Protein AF-A0A0F5RCX0-F1 (afdb_monomer)

Sequence (262 aa):
MDGAGNFIQQAQTPFLDRFLPQGAYTCAAQAETPTISAECWGSVLHGVVPAKHGLTNEIAASEPYPADSPYPSLFRLAREQLPQAKLASFTGWGPINDGIIEADAGVEKLSRPDAELVSELIRYLEANPDVSLLFLQLDEPDGSGHRFGYGPDSPHYLQAISECDRLLGSVVDAIGRLGLLQDSLILLLTDHGGGGADKFSHGSEHEMDKNVFWGCVGPGIAAGRLQGPVSIKDTAAVAAHALGLRLPAGSDARIPDGLFRA

Nearest PDB structures (foldseek):
  7mw8-assembly4_A  TM=7.987E-01  e=8.577E-11  Xanthomonas citri
  5i5h-assembly1_A  TM=6.961E-01  e=1.799E-10  Escherichia coli K-12
  6xlp-assembly1_A  TM=7.182E-01  e=1.661E-09  Escherichia coli
  5egh-assembly1_A  TM=7.697E-01  e=6.072E-09  Mus musculus
  6v8q-assembly1_A  TM=7.216E-01  e=8.268E-09  Salmonella enterica subsp. enterica serovar Typhimurium str. 14028S

Solvent-accessible surface area (backbone atoms only — not comparable to full-atom values): 13160 Å² total; per-residue (Å²): 56,28,38,40,11,37,51,61,81,75,30,64,33,74,39,55,69,66,49,42,71,69,2,28,29,37,60,72,19,32,31,46,73,55,20,38,69,35,22,16,51,41,10,29,40,32,10,30,58,30,90,73,71,66,46,35,62,70,46,18,64,73,39,59,32,65,87,81,45,88,59,54,30,56,58,42,50,42,37,74,77,37,75,82,57,39,36,37,39,38,23,30,52,51,33,52,63,52,11,52,35,45,79,84,36,70,57,52,70,49,64,34,62,49,76,60,36,52,55,51,50,50,54,47,43,74,77,41,80,73,59,70,46,78,47,78,44,33,41,47,17,28,63,36,15,53,72,62,20,34,53,92,88,16,68,64,19,34,49,36,42,26,50,48,28,54,52,52,39,55,48,53,51,47,41,47,75,70,69,43,49,82,82,32,75,48,77,50,51,23,41,12,10,23,26,46,86,38,45,50,41,60,41,43,92,32,64,46,7,29,27,6,26,36,33,36,36,35,74,62,44,33,61,42,74,56,85,59,82,43,47,47,24,21,49,28,34,48,54,28,56,77,69,71,50,82,77,57,93,81,49,68,35,46,70,52,73,72,43,57,58,131

Foldseek 3Di:
DEQCQLVLVLFPQVLCVVFFLQFEKDQQAWFAAQLADQQLLLLLFQQAGCVQQVDDPVQLVPHARDLPRLRAGLLLLCCVVPVPAAAEEQECDCSCVGHSHHPPSNYHYDHDALVVSLVVLLVVCVVCVRHLYYHYYHPPPLVVCLVQFFDNPGPSRSVRSRVVSVSVSSNVVSCVVSVNQALDKDKDKYNFHDCAVHRNGGRDPGSRGTRMIIGIHYPQFDRDYQPDHHYSSLSSVVSCVSSVTDRRPNRPHDPRPRGGDD

Radius of gyration: 16.75 Å; Cα contacts (8 Å, |Δi|>4): 623; chains: 1; bounding box: 44×37×44 Å

Secondary structure (DSSP, 8-state):
-BT-TTGGGTS--HHHHHHGGGSEEEEEEE--SS--HHHHHHHHHHSS-HHHH---HHHHHHSPPPTT-SS--HHHHHHHH-TT-EEEEEESSHHIIIIIS-TTS--EEEE--HHHHHHHHHHHHHH-TTEEEEEEE--TBHHHHHHH-SSTT-HHHHHHHHHHHHHHHHHHHHHHHTT-GGG-PEEEE-S----SSSTT---SSSHHHHEEEEEEESTTBPPEE--S--BTTHHHHHHHHHTTPPPPTT----PPTT-B--

Structure (mmCIF, N/CA/C/O backbone):
data_AF-A0A0F5RCX0-F1
#
_entry.id   AF-A0A0F5RCX0-F1
#
loop_
_atom_site.group_PDB
_atom_site.id
_atom_site.type_symbol
_atom_site.label_atom_id
_atom_site.label_alt_id
_atom_site.label_comp_id
_atom_site.label_asym_id
_atom_site.label_entity_id
_atom_site.label_seq_id
_atom_site.pdbx_PDB_ins_code
_atom_site.Cartn_x
_atom_site.Cartn_y
_atom_site.Cartn_z
_atom_site.occupancy
_atom_site.B_iso_or_equiv
_atom_site.auth_seq_id
_atom_site.auth_comp_id
_atom_site.auth_asym_id
_atom_site.auth_atom_id
_atom_site.pdbx_PDB_model_num
ATOM 1 N N . MET A 1 1 ? 5.468 -0.574 0.233 1.00 97.81 1 MET A N 1
ATOM 2 C CA . MET A 1 1 ? 6.808 -0.377 -0.354 1.00 97.81 1 MET A CA 1
ATOM 3 C C . MET A 1 1 ? 6.613 -0.534 -1.845 1.00 97.81 1 MET A C 1
ATOM 5 O O . MET A 1 1 ? 6.216 -1.623 -2.249 1.00 97.81 1 MET A O 1
ATOM 9 N N . ASP A 1 2 ? 6.734 0.560 -2.587 1.00 98.44 2 ASP A N 1
ATOM 10 C CA . ASP A 1 2 ? 6.322 0.641 -3.993 1.00 98.44 2 ASP A CA 1
ATOM 11 C C . ASP A 1 2 ? 7.241 -0.174 -4.907 1.00 98.44 2 ASP A C 1
ATOM 13 O O . ASP A 1 2 ? 8.460 -0.142 -4.739 1.00 98.44 2 ASP A O 1
ATOM 17 N N . GLY A 1 3 ? 6.686 -0.960 -5.825 1.00 98.44 3 GLY A N 1
ATOM 18 C CA . GLY A 1 3 ? 7.461 -1.661 -6.858 1.00 98.44 3 GLY A CA 1
ATOM 19 C C . GLY A 1 3 ? 8.433 -2.746 -6.376 1.00 98.44 3 GLY A C 1
ATOM 20 O O . GLY A 1 3 ? 9.115 -3.364 -7.192 1.00 98.44 3 GLY A O 1
ATOM 21 N N . ALA A 1 4 ? 8.495 -3.036 -5.071 1.00 98.62 4 ALA A N 1
ATOM 22 C CA . ALA A 1 4 ? 9.403 -4.035 -4.500 1.00 98.62 4 ALA A CA 1
ATOM 23 C C . ALA A 1 4 ? 9.040 -5.490 -4.858 1.00 98.62 4 ALA A C 1
ATOM 25 O O . ALA A 1 4 ? 9.879 -6.390 -4.729 1.00 98.62 4 ALA A O 1
ATOM 26 N N . GLY A 1 5 ? 7.797 -5.758 -5.267 1.00 98.38 5 GLY A N 1
ATOM 27 C CA . GLY A 1 5 ? 7.303 -7.097 -5.583 1.00 98.38 5 GLY A CA 1
ATOM 28 C C . GLY A 1 5 ? 7.558 -8.088 -4.451 1.00 98.38 5 GLY A C 1
ATOM 29 O O . GLY A 1 5 ? 7.487 -7.751 -3.267 1.00 98.38 5 GLY A O 1
ATOM 30 N N . ASN A 1 6 ? 7.900 -9.321 -4.804 1.00 97.69 6 ASN A N 1
ATOM 31 C CA . ASN A 1 6 ? 8.416 -10.306 -3.859 1.00 97.69 6 ASN A CA 1
ATOM 32 C C . ASN A 1 6 ? 9.958 -10.349 -3.809 1.00 97.69 6 ASN A C 1
ATOM 34 O O . ASN A 1 6 ? 10.522 -11.302 -3.252 1.00 97.69 6 ASN A O 1
ATOM 38 N N . PHE A 1 7 ? 10.628 -9.309 -4.334 1.00 98.44 7 PHE A N 1
ATOM 39 C CA . PHE A 1 7 ? 12.090 -9.210 -4.382 1.00 98.44 7 PHE A CA 1
ATOM 40 C C . PHE A 1 7 ? 12.743 -8.978 -3.017 1.00 98.44 7 PHE A C 1
ATOM 42 O O . PHE A 1 7 ? 13.959 -9.106 -2.871 1.00 98.44 7 PHE A O 1
ATOM 49 N N . ILE A 1 8 ? 11.931 -8.743 -1.982 1.00 97.62 8 ILE A N 1
ATOM 50 C CA . ILE A 1 8 ? 12.363 -8.786 -0.581 1.00 97.62 8 ILE A CA 1
ATOM 51 C C . ILE A 1 8 ? 13.086 -10.099 -0.235 1.00 97.62 8 ILE A C 1
ATOM 53 O O . ILE A 1 8 ? 13.952 -10.113 0.624 1.00 97.62 8 ILE A O 1
ATOM 57 N N . GLN A 1 9 ? 12.799 -11.194 -0.953 1.00 97.50 9 GLN A N 1
ATOM 58 C CA . GLN A 1 9 ? 13.457 -12.493 -0.767 1.00 97.50 9 GLN A CA 1
ATOM 59 C C . GLN A 1 9 ? 14.912 -12.521 -1.261 1.00 97.50 9 GLN A C 1
ATOM 61 O O . GLN A 1 9 ? 15.638 -13.469 -0.962 1.00 97.50 9 GLN A O 1
ATOM 66 N N . GLN A 1 10 ? 15.325 -11.534 -2.058 1.00 98.06 10 GLN A N 1
ATOM 67 C CA . GLN A 1 10 ? 16.684 -11.405 -2.591 1.00 98.06 10 GLN A CA 1
ATOM 68 C C . GLN A 1 10 ? 17.433 -10.187 -2.030 1.00 98.06 10 GLN A C 1
ATOM 70 O O . GLN A 1 10 ? 18.630 -10.048 -2.279 1.00 98.06 10 GLN A O 1
ATOM 75 N N . ALA A 1 11 ? 16.760 -9.324 -1.267 1.00 98.12 11 ALA A N 1
ATOM 76 C CA . ALA A 1 11 ? 17.357 -8.181 -0.587 1.00 98.12 11 ALA A CA 1
ATOM 77 C C . ALA A 1 11 ? 17.737 -8.520 0.867 1.00 98.12 11 ALA A C 1
ATOM 79 O O . ALA A 1 11 ? 17.378 -9.570 1.396 1.00 98.12 11 ALA A O 1
ATOM 80 N N . GLN A 1 12 ? 18.479 -7.628 1.528 1.00 98.38 12 GLN A N 1
ATOM 81 C CA . GLN A 1 12 ? 18.746 -7.749 2.961 1.00 98.38 12 GLN A CA 1
ATOM 82 C C . GLN A 1 12 ? 17.630 -7.048 3.735 1.00 98.38 12 GLN A C 1
ATOM 84 O O . GLN A 1 12 ? 17.647 -5.828 3.869 1.00 98.38 12 GLN A O 1
ATOM 89 N N . THR A 1 13 ? 16.679 -7.820 4.262 1.00 98.62 13 THR A N 1
ATOM 90 C CA . THR A 1 13 ? 15.496 -7.288 4.959 1.00 98.62 13 THR A CA 1
ATOM 91 C C . THR A 1 13 ? 15.399 -7.760 6.415 1.00 98.62 13 THR A C 1
ATOM 93 O O . THR A 1 13 ? 14.435 -8.428 6.795 1.00 98.62 13 THR A O 1
ATOM 96 N N . PRO A 1 14 ? 16.393 -7.452 7.274 1.00 98.62 14 PRO A N 1
ATOM 97 C CA . PRO A 1 14 ? 16.437 -7.959 8.645 1.00 98.62 14 PRO A CA 1
ATOM 98 C C . PRO A 1 14 ? 15.254 -7.516 9.517 1.00 98.62 14 PRO A C 1
ATOM 100 O O . PRO A 1 14 ? 15.036 -8.109 10.579 1.00 98.62 14 PRO A O 1
ATOM 103 N N . PHE A 1 15 ? 14.519 -6.455 9.164 1.00 98.75 15 PHE A N 1
ATOM 104 C CA . PHE A 1 15 ? 13.262 -6.117 9.833 1.00 98.75 15 PHE A CA 1
ATOM 105 C C . PHE A 1 15 ? 12.117 -7.031 9.412 1.00 98.75 15 PHE A C 1
ATOM 107 O O . PHE A 1 15 ? 11.502 -7.647 10.287 1.00 98.75 15 PHE A O 1
ATOM 114 N N . LEU A 1 16 ? 11.861 -7.190 8.120 1.00 98.50 16 LEU A N 1
ATOM 115 C CA . LEU A 1 16 ? 10.825 -8.105 7.648 1.00 98.50 16 LEU A CA 1
ATOM 116 C C . LEU A 1 16 ? 11.105 -9.546 8.106 1.00 98.50 16 LEU A C 1
ATOM 118 O O . LEU A 1 16 ? 10.198 -10.201 8.624 1.00 98.50 16 LEU A O 1
ATOM 122 N N . ASP A 1 17 ? 12.362 -9.996 8.040 1.00 97.81 17 ASP A N 1
ATOM 123 C CA . ASP A 1 17 ? 12.784 -11.353 8.418 1.00 97.81 17 ASP A CA 1
ATOM 124 C C . ASP A 1 17 ? 12.501 -11.683 9.889 1.00 97.81 17 ASP A C 1
ATOM 126 O O . ASP A 1 17 ? 12.154 -12.819 10.218 1.00 97.81 17 ASP A O 1
ATOM 130 N N . ARG A 1 18 ? 12.635 -10.700 10.794 1.00 97.25 18 ARG A N 1
ATOM 131 C CA . ARG A 1 18 ? 12.348 -10.884 12.231 1.00 97.25 18 ARG A CA 1
ATOM 132 C C . ARG A 1 18 ? 10.882 -10.646 12.580 1.00 97.25 18 ARG A C 1
ATOM 134 O O . ARG A 1 18 ? 10.384 -11.217 13.552 1.00 97.25 18 ARG A O 1
ATOM 141 N N . PHE A 1 19 ? 10.211 -9.753 11.858 1.00 97.38 19 PHE A N 1
ATOM 142 C CA . PHE A 1 19 ? 8.880 -9.283 12.222 1.00 97.38 19 PHE A CA 1
ATOM 143 C C . PHE A 1 19 ? 7.795 -10.213 11.683 1.00 97.38 19 PHE A C 1
ATOM 145 O O . PHE A 1 19 ? 6.954 -10.680 12.447 1.00 97.38 19 PHE A O 1
ATOM 152 N N . LEU A 1 20 ? 7.856 -10.570 10.398 1.00 96.12 20 LEU A N 1
ATOM 153 C CA . LEU A 1 20 ? 6.814 -11.356 9.733 1.00 96.12 20 LEU A CA 1
ATOM 154 C C . LEU A 1 20 ? 6.549 -12.738 10.342 1.00 96.12 20 LEU A C 1
ATOM 156 O O . LEU A 1 20 ? 5.374 -13.093 10.453 1.00 96.12 20 LEU A O 1
ATOM 160 N N . PRO A 1 21 ? 7.558 -13.514 10.796 1.00 95.50 21 PRO A N 1
ATOM 161 C CA . PRO A 1 21 ? 7.304 -14.820 11.406 1.00 95.50 21 PRO A CA 1
ATOM 162 C C . PRO A 1 21 ? 6.464 -14.777 12.693 1.00 95.50 21 PRO A C 1
ATOM 164 O O . PRO A 1 21 ? 6.007 -15.823 13.151 1.00 95.50 21 PRO A O 1
ATOM 167 N N . GLN A 1 22 ? 6.260 -13.598 13.291 1.00 96.69 22 GLN A N 1
ATOM 168 C CA . GLN A 1 22 ? 5.405 -13.412 14.469 1.00 96.69 22 GLN A CA 1
ATOM 169 C C . GLN A 1 22 ? 3.908 -13.365 14.114 1.00 96.69 22 GLN A C 1
ATOM 171 O O . GLN A 1 22 ? 3.062 -13.491 15.000 1.00 96.69 22 GLN A O 1
ATOM 176 N N . GLY A 1 23 ? 3.576 -13.203 12.831 1.00 97.06 23 GLY A N 1
ATOM 177 C CA . GLY A 1 23 ? 2.215 -13.170 12.306 1.00 97.06 23 GLY A CA 1
ATOM 178 C C . GLY A 1 23 ? 2.071 -14.017 11.043 1.00 97.06 23 GLY A C 1
ATOM 179 O O . GLY A 1 23 ? 2.695 -15.072 10.918 1.00 97.06 23 GLY A O 1
ATOM 180 N N . ALA A 1 24 ? 1.220 -13.575 10.123 1.00 97.88 24 ALA A N 1
ATOM 181 C CA . ALA A 1 24 ? 0.899 -14.292 8.894 1.00 97.88 24 ALA A CA 1
ATOM 182 C C . ALA A 1 24 ? 1.504 -13.585 7.681 1.00 97.88 24 ALA A C 1
ATOM 184 O O . ALA A 1 24 ? 1.419 -12.364 7.585 1.00 97.88 24 ALA A O 1
ATOM 185 N N . TYR A 1 25 ? 2.092 -14.323 6.739 1.00 98.19 25 TYR A N 1
ATOM 186 C CA . TYR A 1 25 ? 2.682 -13.710 5.543 1.00 98.19 25 TYR A CA 1
ATOM 187 C C . TYR A 1 25 ? 2.775 -14.660 4.343 1.00 98.19 25 TYR A C 1
ATOM 189 O O . TYR A 1 25 ? 2.725 -15.885 4.484 1.00 98.19 25 TYR A O 1
ATOM 197 N N . THR A 1 26 ? 2.939 -14.085 3.153 1.00 98.00 26 THR A N 1
ATOM 198 C CA . THR A 1 26 ? 3.239 -14.776 1.895 1.00 98.00 26 THR A CA 1
ATOM 199 C C . THR A 1 26 ? 4.059 -13.878 0.962 1.00 98.00 26 THR A C 1
ATOM 201 O O . THR A 1 26 ? 3.924 -12.657 0.969 1.00 98.00 26 THR A O 1
ATOM 204 N N . CYS A 1 27 ? 4.905 -14.494 0.136 1.00 97.25 27 CYS A N 1
ATOM 205 C CA . CYS A 1 27 ? 5.631 -13.830 -0.958 1.00 97.25 27 CYS A CA 1
ATOM 206 C C . CYS A 1 27 ? 5.059 -14.208 -2.339 1.00 97.25 27 CYS A C 1
ATOM 208 O O . CYS A 1 27 ? 5.726 -14.050 -3.363 1.00 97.25 27 CYS A O 1
ATOM 210 N N . ALA A 1 28 ? 3.859 -14.793 -2.342 1.00 97.19 28 ALA A N 1
ATOM 211 C CA . ALA A 1 28 ? 3.114 -15.220 -3.523 1.00 97.19 28 ALA A CA 1
ATOM 212 C C . ALA A 1 28 ? 1.737 -14.535 -3.603 1.00 97.19 28 ALA A C 1
ATOM 214 O O . ALA A 1 28 ? 0.843 -15.020 -4.299 1.00 97.19 28 ALA A O 1
ATOM 215 N N . ALA A 1 29 ? 1.549 -13.430 -2.871 1.00 98.44 29 ALA A N 1
ATOM 216 C CA . ALA A 1 29 ? 0.365 -12.603 -3.049 1.00 98.44 29 ALA A CA 1
ATOM 217 C C . ALA A 1 29 ? 0.367 -12.002 -4.464 1.00 98.44 29 ALA A C 1
ATOM 219 O O . ALA A 1 29 ? 1.403 -11.945 -5.128 1.00 98.44 29 ALA A O 1
ATOM 220 N N . GLN A 1 30 ? -0.805 -11.587 -4.930 1.00 98.62 30 GLN A N 1
ATOM 221 C CA . GLN A 1 30 ? -0.997 -11.082 -6.284 1.00 98.62 30 GLN A CA 1
ATOM 222 C C . GLN A 1 30 ? -1.328 -9.592 -6.277 1.00 98.62 30 GLN A C 1
ATOM 224 O O . GLN A 1 30 ? -2.261 -9.159 -5.593 1.00 98.62 30 GLN A O 1
ATOM 229 N N . ALA A 1 31 ? -0.586 -8.836 -7.082 1.00 98.75 31 ALA A N 1
ATOM 230 C CA . ALA A 1 31 ? -0.934 -7.480 -7.472 1.00 98.75 31 ALA A CA 1
ATOM 231 C C . ALA A 1 31 ? -2.209 -7.477 -8.325 1.00 98.75 31 ALA A C 1
ATOM 2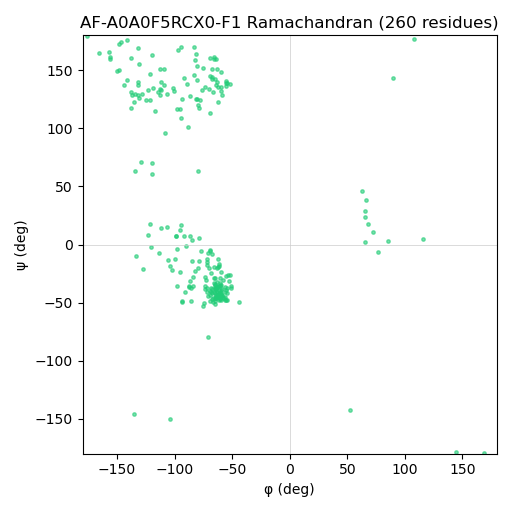33 O O . ALA A 1 31 ? -2.568 -8.485 -8.950 1.00 98.75 31 ALA A O 1
ATOM 234 N N . GLU A 1 32 ? -2.877 -6.333 -8.401 1.00 98.44 32 GLU A N 1
ATOM 235 C CA . GLU A 1 32 ? -3.977 -6.145 -9.345 1.00 98.44 32 GLU A CA 1
ATOM 236 C C . GLU A 1 32 ? -3.459 -5.806 -10.749 1.00 98.44 32 GLU A C 1
ATOM 238 O O . GLU A 1 32 ? -2.276 -5.539 -10.940 1.00 98.44 32 GLU A O 1
ATOM 243 N N . THR A 1 33 ? -4.328 -5.933 -11.753 1.00 96.81 33 THR A N 1
ATOM 244 C CA . THR A 1 33 ? -3.986 -5.676 -13.161 1.00 96.81 33 THR A CA 1
ATOM 245 C C . THR A 1 33 ? -4.725 -4.430 -13.661 1.00 96.81 33 THR A C 1
ATOM 247 O O . THR A 1 33 ? -5.950 -4.374 -13.500 1.00 96.81 33 THR A O 1
ATOM 250 N N . PRO A 1 34 ? -4.039 -3.492 -14.343 1.00 97.94 34 PRO A N 1
ATOM 251 C CA . PRO A 1 34 ? -2.590 -3.469 -14.595 1.00 97.94 34 PRO A CA 1
ATOM 252 C C . PRO A 1 34 ? -1.785 -3.259 -13.304 1.00 97.94 34 PRO A C 1
ATOM 254 O O . PRO A 1 34 ? -2.277 -2.647 -12.360 1.00 97.94 34 PRO A O 1
ATOM 257 N N . THR A 1 35 ? -0.558 -3.787 -13.257 1.00 98.25 35 THR A N 1
ATOM 258 C CA . THR A 1 35 ? 0.324 -3.707 -12.078 1.00 98.25 35 THR A CA 1
ATOM 259 C C . THR A 1 35 ? 1.000 -2.336 -12.003 1.00 98.25 35 THR A C 1
ATOM 261 O O . THR A 1 35 ? 2.210 -2.225 -12.192 1.00 98.25 35 THR A O 1
ATOM 264 N N . ILE A 1 36 ? 0.200 -1.287 -11.842 1.00 98.38 36 ILE A N 1
ATOM 265 C CA . ILE A 1 36 ? 0.606 0.123 -11.825 1.00 98.38 36 ILE A CA 1
ATOM 266 C C . ILE A 1 36 ? 0.185 0.723 -10.478 1.00 98.38 36 ILE A C 1
ATOM 268 O O . ILE A 1 36 ? -0.824 0.307 -9.908 1.00 98.38 36 ILE A O 1
ATOM 272 N N . SER A 1 37 ? 0.959 1.673 -9.952 1.00 98.50 37 SER A N 1
ATOM 273 C CA . SER A 1 37 ? 0.835 2.159 -8.575 1.00 98.50 37 SER A CA 1
ATOM 274 C C . SER A 1 37 ? -0.567 2.681 -8.226 1.00 98.50 37 SER A C 1
ATOM 276 O O . SER A 1 37 ? -1.121 2.267 -7.209 1.00 98.50 37 SER A O 1
ATOM 278 N N . ALA A 1 38 ? -1.209 3.532 -9.039 1.00 98.75 38 ALA A N 1
ATOM 279 C CA . ALA A 1 38 ? -2.576 3.995 -8.740 1.00 98.75 38 ALA A CA 1
ATOM 280 C C . ALA A 1 38 ? -3.602 2.855 -8.731 1.00 98.75 38 ALA A C 1
ATOM 282 O O . ALA A 1 38 ? -4.480 2.811 -7.868 1.00 98.75 38 ALA A O 1
ATOM 283 N N . GLU A 1 39 ? -3.495 1.930 -9.678 1.00 98.81 39 GLU A N 1
ATOM 284 C CA . GLU A 1 39 ? -4.355 0.763 -9.802 1.00 98.81 39 GLU A CA 1
ATOM 285 C C . GLU A 1 39 ? -4.205 -0.170 -8.598 1.00 98.81 39 GLU A C 1
ATOM 287 O O . GLU A 1 39 ? -5.194 -0.597 -7.992 1.00 98.81 39 GLU A O 1
ATOM 292 N N . CYS A 1 40 ? -2.967 -0.446 -8.199 1.00 98.88 40 CYS A N 1
ATOM 293 C CA . CYS A 1 40 ? -2.667 -1.330 -7.086 1.00 98.88 40 CYS A CA 1
ATOM 294 C C . CYS A 1 40 ? -2.957 -0.678 -5.727 1.00 98.88 40 CYS A C 1
ATOM 296 O O . CYS A 1 40 ? -3.687 -1.266 -4.926 1.00 98.88 40 CYS A O 1
ATOM 298 N N . TRP A 1 41 ? -2.471 0.538 -5.452 1.00 98.88 41 TRP A N 1
ATOM 299 C CA . TRP A 1 41 ? -2.769 1.249 -4.199 1.00 98.88 41 TRP A CA 1
ATOM 300 C C . TRP A 1 41 ? -4.253 1.599 -4.069 1.00 98.88 41 TRP A C 1
ATOM 302 O O . TRP A 1 41 ? -4.812 1.494 -2.974 1.00 98.88 41 TRP A O 1
ATOM 312 N N . GLY A 1 42 ? -4.921 1.923 -5.180 1.00 98.81 42 GLY A N 1
ATOM 313 C CA . GLY A 1 42 ? -6.376 2.048 -5.238 1.00 98.81 42 GLY A CA 1
ATOM 314 C C . GLY A 1 42 ? -7.061 0.749 -4.818 1.00 98.81 42 GLY A C 1
ATOM 315 O O . GLY A 1 42 ? -7.932 0.736 -3.951 1.00 98.81 42 GLY A O 1
ATOM 316 N N . SER A 1 43 ? -6.599 -0.388 -5.323 1.0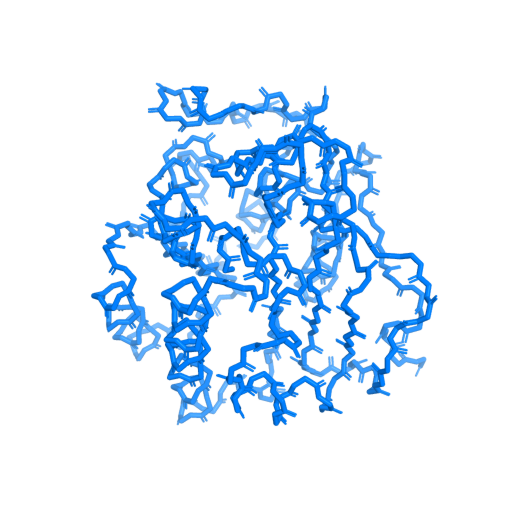0 98.88 43 SER A N 1
ATOM 317 C CA . SER A 1 43 ? -7.153 -1.679 -4.918 1.00 98.88 43 SER A CA 1
ATOM 318 C C . SER A 1 43 ? -6.909 -1.999 -3.437 1.00 98.88 43 SER A C 1
ATOM 320 O O . SER A 1 43 ? -7.816 -2.499 -2.767 1.00 98.88 43 SER A O 1
ATOM 322 N N . VAL A 1 44 ? -5.734 -1.659 -2.891 1.00 98.94 44 VAL A N 1
ATOM 323 C CA . VAL A 1 44 ? -5.415 -1.804 -1.455 1.00 98.94 44 VAL A CA 1
ATOM 324 C C . VAL A 1 44 ? -6.367 -0.982 -0.584 1.00 98.94 44 VAL A C 1
ATOM 326 O O . VAL A 1 44 ? -6.864 -1.490 0.422 1.00 98.94 44 VAL A O 1
ATOM 329 N N . LEU A 1 45 ? -6.621 0.278 -0.950 1.00 98.88 45 LEU A N 1
ATOM 330 C CA . LEU A 1 45 ? -7.393 1.215 -0.127 1.00 98.88 45 LEU A CA 1
ATOM 331 C C . LEU A 1 45 ? -8.908 1.094 -0.313 1.00 98.88 45 LEU A C 1
ATOM 333 O O . LEU A 1 45 ? -9.644 1.394 0.624 1.00 98.88 45 LEU A O 1
ATOM 337 N N . HIS A 1 46 ? -9.382 0.652 -1.478 1.00 98.75 46 HIS A N 1
ATOM 338 C CA . HIS A 1 46 ? -10.814 0.576 -1.802 1.00 98.75 46 HIS A CA 1
ATOM 339 C C . HIS A 1 46 ? -11.362 -0.860 -1.781 1.00 98.75 46 HIS A C 1
ATOM 341 O O . HIS A 1 46 ? -12.577 -1.068 -1.781 1.00 98.75 46 HIS A O 1
ATOM 347 N N . GLY A 1 47 ? -10.491 -1.875 -1.749 1.00 98.69 47 GLY A N 1
ATOM 348 C CA . GLY A 1 47 ? -10.895 -3.279 -1.655 1.00 98.69 47 GLY A CA 1
ATOM 349 C C . GLY A 1 47 ? -11.667 -3.785 -2.872 1.00 98.69 47 GLY A C 1
ATOM 350 O O . GLY A 1 47 ? -12.532 -4.656 -2.747 1.00 98.69 47 GLY A O 1
ATOM 351 N N . VAL A 1 48 ? -11.405 -3.211 -4.043 1.00 98.81 48 VAL A N 1
ATOM 352 C CA . VAL A 1 48 ? -12.011 -3.577 -5.328 1.00 98.81 48 VAL A CA 1
ATOM 353 C C . VAL A 1 48 ? -10.952 -3.587 -6.416 1.00 98.81 48 VAL A C 1
ATOM 355 O O . VAL A 1 48 ? -9.901 -2.985 -6.252 1.00 98.81 48 VAL A O 1
ATOM 358 N N . VAL A 1 49 ? -11.229 -4.273 -7.521 1.00 98.69 49 VAL A N 1
ATOM 359 C CA . VAL A 1 49 ? -10.319 -4.313 -8.678 1.00 98.69 49 VAL A CA 1
ATOM 360 C C . VAL A 1 49 ? -10.240 -2.957 -9.413 1.00 98.69 49 VAL A C 1
ATOM 362 O O . VAL A 1 49 ? -11.203 -2.181 -9.345 1.00 98.69 49 VAL A O 1
ATOM 365 N N . PRO A 1 50 ? -9.188 -2.702 -10.221 1.00 98.69 50 PRO A N 1
ATOM 366 C CA . PRO A 1 50 ? -9.013 -1.441 -10.951 1.00 98.69 50 PRO A CA 1
ATOM 367 C C . PRO A 1 50 ? -10.186 -1.029 -11.833 1.00 98.69 50 PRO A C 1
ATOM 369 O O . PRO A 1 50 ? -10.584 0.133 -11.844 1.00 98.69 50 PRO A O 1
ATOM 372 N N . ALA A 1 51 ? -10.839 -1.992 -12.486 1.00 98.31 51 ALA A N 1
ATOM 373 C CA . ALA A 1 51 ? -12.018 -1.732 -13.313 1.00 98.31 51 ALA A CA 1
ATOM 374 C C . ALA A 1 51 ? -13.218 -1.140 -12.540 1.00 98.31 51 ALA A C 1
ATOM 376 O O . ALA A 1 51 ? -14.135 -0.610 -13.165 1.00 98.31 51 ALA A O 1
ATOM 377 N N . LYS A 1 52 ? -13.249 -1.252 -11.204 1.00 98.44 52 LYS A N 1
ATOM 378 C CA . LYS A 1 52 ? -14.314 -0.697 -10.359 1.00 98.44 52 LYS A CA 1
ATOM 379 C C . LYS A 1 52 ? -13.984 0.694 -9.836 1.00 98.44 52 LYS A C 1
ATOM 381 O O . LYS A 1 52 ? -14.827 1.576 -9.954 1.00 98.44 52 LYS A O 1
ATOM 386 N N . HIS A 1 53 ? -12.798 0.886 -9.259 1.00 98.06 53 HIS A N 1
ATOM 387 C CA . HIS A 1 53 ? -12.417 2.192 -8.712 1.00 98.06 53 HIS A CA 1
ATOM 388 C C . HIS A 1 53 ? -11.946 3.174 -9.802 1.00 98.06 53 HIS A C 1
ATOM 390 O O . HIS A 1 53 ? -11.989 4.378 -9.586 1.00 98.06 53 HIS A O 1
ATOM 396 N N . GLY A 1 54 ? -11.529 2.686 -10.979 1.00 98.25 54 GLY A N 1
ATOM 397 C CA . GLY A 1 54 ? -11.255 3.507 -12.166 1.00 98.25 54 GLY A CA 1
ATOM 398 C C . GLY A 1 54 ? -10.050 4.445 -12.054 1.00 98.25 54 GLY A C 1
ATOM 399 O O . GLY A 1 54 ? -9.957 5.390 -12.828 1.00 98.25 54 GLY A O 1
ATOM 400 N N . LEU A 1 55 ? -9.149 4.205 -11.099 1.00 98.56 55 LEU A N 1
ATOM 401 C CA . LEU A 1 55 ? -7.954 5.027 -10.897 1.00 98.56 55 LEU A CA 1
ATOM 402 C C . LEU A 1 55 ? -6.872 4.616 -11.894 1.00 98.56 55 LEU A C 1
ATOM 404 O O . LEU A 1 55 ? -6.687 3.427 -12.130 1.00 98.56 55 LEU A O 1
ATOM 408 N N . THR A 1 56 ? -6.144 5.604 -12.403 1.00 98.62 56 THR A N 1
ATOM 409 C CA . THR A 1 56 ? -4.846 5.460 -13.079 1.00 98.62 56 THR A CA 1
ATOM 410 C C . THR A 1 56 ? -3.886 6.489 -12.489 1.00 98.62 56 THR A C 1
ATOM 412 O O . THR A 1 56 ? -4.324 7.397 -11.771 1.00 98.62 56 THR A O 1
ATOM 415 N N . ASN A 1 57 ? -2.590 6.392 -12.795 1.00 98.38 57 ASN A N 1
ATOM 416 C CA . ASN A 1 57 ? -1.604 7.373 -12.329 1.00 98.38 57 ASN A CA 1
ATOM 417 C C . ASN A 1 57 ? -1.979 8.807 -12.739 1.00 98.38 57 ASN A C 1
ATOM 419 O O . ASN A 1 57 ? -1.838 9.731 -11.940 1.00 98.38 57 ASN A O 1
ATOM 423 N N . GLU A 1 58 ? -2.501 9.003 -13.953 1.00 98.31 58 GLU A N 1
ATOM 424 C CA . GLU A 1 58 ? -2.935 10.313 -14.444 1.00 98.31 58 GLU A CA 1
ATOM 425 C C . GLU A 1 58 ? -4.122 10.855 -13.647 1.00 98.31 58 GLU A C 1
ATOM 427 O O . GLU A 1 58 ? -4.101 12.019 -13.244 1.00 98.31 58 GLU A O 1
ATOM 432 N N . ILE A 1 59 ? -5.136 10.021 -13.396 1.00 98.31 59 ILE A N 1
ATOM 433 C CA . ILE A 1 59 ? -6.328 10.423 -12.636 1.00 98.31 59 ILE A CA 1
ATOM 434 C C . ILE A 1 59 ? -5.930 10.755 -11.197 1.00 98.31 59 ILE A C 1
ATOM 436 O O . ILE A 1 59 ? -6.207 11.856 -10.732 1.00 98.31 59 ILE A O 1
ATOM 440 N N . ALA A 1 60 ? -5.200 9.863 -10.521 1.00 98.31 60 ALA A N 1
ATOM 441 C CA . ALA A 1 60 ? -4.779 10.065 -9.135 1.00 98.31 60 ALA A CA 1
ATOM 442 C C . ALA A 1 60 ? -3.897 11.316 -8.950 1.00 98.31 60 ALA A C 1
ATOM 444 O O . ALA A 1 60 ? -3.888 11.922 -7.881 1.00 98.31 60 ALA A O 1
ATOM 445 N N . ALA A 1 61 ? -3.141 11.715 -9.977 1.00 97.81 61 ALA A N 1
ATOM 446 C CA . ALA A 1 61 ? -2.285 12.898 -9.927 1.00 97.81 61 ALA A CA 1
ATOM 447 C C . ALA A 1 61 ? -3.009 14.215 -10.253 1.00 97.81 61 ALA A C 1
ATOM 449 O O . ALA A 1 61 ? -2.435 15.285 -10.040 1.00 97.81 61 ALA A O 1
ATOM 450 N N . SER A 1 62 ? -4.222 14.169 -10.812 1.00 97.56 62 SER A N 1
ATOM 451 C CA . SER A 1 62 ? -4.894 15.360 -11.352 1.00 97.56 62 SER A CA 1
ATOM 452 C C . SER A 1 62 ? -6.304 15.601 -10.823 1.00 97.56 62 SER A C 1
ATOM 454 O O . SER A 1 62 ? -6.770 16.742 -10.857 1.00 97.56 62 SER A O 1
ATOM 456 N N . GLU A 1 63 ? -6.967 14.574 -10.297 1.00 97.31 63 GLU A N 1
ATOM 457 C CA . GLU A 1 63 ? -8.357 14.629 -9.859 1.00 97.31 63 GLU A CA 1
ATOM 458 C C . GLU A 1 63 ? -8.511 14.023 -8.455 1.00 97.31 63 GLU A C 1
ATOM 460 O O . GLU A 1 63 ? -7.940 12.969 -8.173 1.00 97.31 63 GLU A O 1
ATOM 465 N N . PRO A 1 64 ? -9.295 14.650 -7.556 1.00 96.69 64 PRO A N 1
ATOM 466 C CA . PRO A 1 64 ? -9.642 14.025 -6.287 1.00 96.69 64 PRO A CA 1
ATOM 467 C C . PRO A 1 64 ? -10.578 12.832 -6.517 1.00 96.69 64 PRO A C 1
ATOM 469 O O . PRO A 1 64 ? -11.477 12.901 -7.359 1.00 96.69 64 PRO A O 1
ATOM 472 N N . TYR A 1 65 ? -10.439 11.774 -5.711 1.00 98.12 65 TYR A N 1
ATOM 473 C CA . TYR A 1 65 ? -11.361 10.640 -5.782 1.00 98.12 65 TYR A CA 1
ATOM 474 C C . TYR A 1 65 ? -12.814 11.085 -5.509 1.00 98.12 65 TYR A C 1
ATOM 476 O O . TYR A 1 65 ? -13.042 11.842 -4.553 1.00 98.12 65 TYR A O 1
ATOM 484 N N . PRO A 1 66 ? -13.813 10.635 -6.297 1.00 96.88 66 PRO A N 1
ATOM 485 C CA . PRO A 1 66 ? -15.199 11.066 -6.130 1.00 96.88 66 PRO A CA 1
ATOM 486 C C . PRO A 1 66 ? -15.777 10.663 -4.768 1.00 96.88 66 PRO A C 1
ATOM 488 O O . PRO A 1 66 ? -15.850 9.480 -4.436 1.00 96.88 66 PRO A O 1
ATOM 491 N N . ALA A 1 67 ? -16.252 11.645 -3.997 1.00 94.62 67 ALA A N 1
ATOM 492 C CA . ALA A 1 67 ? -16.809 11.417 -2.660 1.00 94.62 67 ALA A CA 1
ATOM 493 C C . ALA A 1 67 ? -18.112 10.589 -2.659 1.00 94.62 67 ALA A C 1
ATOM 495 O O . ALA A 1 67 ? -18.494 10.042 -1.626 1.00 94.62 67 ALA A O 1
ATOM 496 N N . ASP A 1 68 ? -18.805 10.508 -3.797 1.00 94.12 68 ASP A N 1
ATOM 497 C CA . ASP A 1 68 ? -20.015 9.709 -4.015 1.00 94.12 68 ASP A CA 1
ATOM 498 C C . ASP A 1 68 ? -19.740 8.367 -4.716 1.00 94.12 68 ASP A C 1
ATOM 500 O O . ASP A 1 68 ? -20.681 7.647 -5.065 1.00 94.12 68 ASP A O 1
ATOM 504 N N . SER A 1 69 ? -18.465 8.004 -4.902 1.00 96.12 69 SER A N 1
ATOM 505 C CA . SER A 1 69 ? -18.089 6.701 -5.445 1.00 96.12 69 SER A CA 1
ATOM 506 C C . SER A 1 69 ? -18.701 5.567 -4.608 1.00 96.12 69 SER A C 1
ATOM 508 O O . SER A 1 69 ? -18.618 5.585 -3.377 1.00 96.12 69 SER A O 1
ATOM 510 N N . PRO A 1 70 ? -19.266 4.517 -5.237 1.00 96.94 70 PRO A N 1
ATOM 511 C CA . PRO A 1 70 ? -19.763 3.344 -4.516 1.00 96.94 70 PRO A CA 1
ATOM 512 C C . PRO A 1 70 ? -18.636 2.495 -3.902 1.00 96.94 70 PRO A C 1
ATOM 514 O O . PRO A 1 70 ? -18.916 1.518 -3.201 1.00 96.94 70 PRO A O 1
ATOM 517 N N . TYR A 1 71 ? -17.377 2.851 -4.168 1.00 97.94 71 TYR A N 1
ATOM 518 C CA . TYR A 1 71 ? -16.181 2.189 -3.662 1.00 97.94 71 TYR A CA 1
ATOM 519 C C . TYR A 1 71 ? -15.352 3.188 -2.843 1.00 97.94 71 TYR A C 1
ATOM 521 O O . TYR A 1 71 ? -14.310 3.634 -3.324 1.00 97.94 71 TYR A O 1
ATOM 529 N N . PRO A 1 72 ? -15.815 3.599 -1.649 1.00 98.12 72 PRO A N 1
ATOM 530 C CA . PRO A 1 72 ? -15.072 4.502 -0.774 1.00 98.12 72 PRO A CA 1
ATOM 531 C C . PRO A 1 72 ? -13.757 3.875 -0.304 1.00 98.12 72 PRO A C 1
ATOM 533 O O . PRO A 1 72 ? -13.665 2.653 -0.150 1.00 98.12 72 PRO A O 1
ATOM 536 N N . SER A 1 73 ? -12.756 4.708 -0.025 1.00 98.62 73 SER A N 1
ATOM 537 C CA . SER A 1 73 ? -11.526 4.239 0.616 1.00 98.62 73 SER A CA 1
ATOM 538 C C . SER A 1 73 ? -11.794 3.754 2.049 1.00 98.62 73 SER A C 1
ATOM 540 O O . SER A 1 73 ? -12.774 4.140 2.698 1.00 98.62 73 SER A O 1
ATOM 542 N N . LEU A 1 74 ? -10.874 2.963 2.607 1.00 98.50 74 LEU A N 1
ATOM 543 C CA . LEU A 1 74 ? -10.862 2.612 4.032 1.00 98.50 74 LEU A CA 1
ATOM 544 C C . LEU A 1 74 ? -10.950 3.842 4.941 1.00 98.50 74 LEU A C 1
ATOM 546 O O . LEU A 1 74 ? -11.590 3.785 5.990 1.00 98.50 74 LEU A O 1
ATOM 550 N N . PHE A 1 75 ? -10.335 4.956 4.545 1.00 98.75 75 PHE A N 1
ATOM 551 C CA . PHE A 1 75 ? -10.375 6.195 5.311 1.00 98.75 75 PHE A CA 1
ATOM 552 C C . PHE A 1 75 ? -11.761 6.822 5.311 1.00 98.75 75 PHE A C 1
ATOM 554 O O . PHE A 1 75 ? -12.245 7.231 6.368 1.00 98.75 75 PHE A O 1
ATOM 561 N N . ARG A 1 76 ? -12.428 6.853 4.155 1.00 98.25 76 ARG A N 1
ATOM 562 C CA . ARG A 1 76 ? -13.809 7.325 4.064 1.00 98.25 76 ARG A CA 1
ATOM 563 C C . ARG A 1 76 ? -14.745 6.446 4.890 1.00 98.25 76 ARG A C 1
ATOM 565 O O . ARG A 1 76 ? -15.517 6.970 5.693 1.00 98.25 76 ARG A O 1
ATOM 572 N N . LEU A 1 77 ? -14.607 5.123 4.790 1.00 98.12 77 LEU A N 1
ATOM 573 C CA . LEU A 1 77 ? -15.368 4.171 5.607 1.00 98.12 77 LEU A CA 1
ATOM 574 C C . LEU A 1 77 ? -15.133 4.370 7.109 1.00 98.12 77 LEU A C 1
ATOM 576 O O . LEU A 1 77 ? -16.089 4.353 7.889 1.00 98.12 77 LEU A O 1
ATOM 580 N N . ALA A 1 78 ? -13.878 4.573 7.518 1.00 98.44 78 ALA A N 1
ATOM 581 C CA . ALA A 1 78 ? -13.520 4.843 8.904 1.00 98.44 78 ALA A CA 1
ATOM 582 C C . ALA A 1 78 ? -14.114 6.170 9.385 1.00 98.44 78 ALA A C 1
ATOM 584 O O . ALA A 1 78 ? -14.694 6.215 10.465 1.00 98.44 78 ALA A O 1
ATOM 585 N N . ARG A 1 79 ? -14.051 7.237 8.581 1.00 98.00 79 ARG A N 1
ATOM 586 C CA . ARG A 1 79 ? -14.640 8.537 8.930 1.00 98.00 79 ARG A CA 1
ATOM 587 C C . ARG A 1 79 ? -16.153 8.449 9.137 1.00 98.00 79 ARG A C 1
ATOM 589 O O . ARG A 1 79 ? -16.669 9.062 10.068 1.00 98.00 79 ARG A O 1
ATOM 596 N N . GLU A 1 80 ? -16.858 7.691 8.303 1.00 97.50 80 GLU A N 1
ATOM 597 C CA . GLU A 1 80 ? -18.317 7.546 8.389 1.00 97.50 80 GLU A CA 1
ATOM 598 C C . GLU A 1 80 ? -18.768 6.676 9.570 1.00 97.50 80 GLU A C 1
ATOM 600 O O . GLU A 1 80 ? -19.776 6.978 10.211 1.00 97.50 80 GLU A O 1
ATOM 605 N N . GLN A 1 81 ? -18.036 5.601 9.877 1.00 98.38 81 GLN A N 1
ATOM 606 C CA . GLN A 1 81 ? -18.430 4.629 10.909 1.00 98.38 81 GLN A CA 1
ATOM 607 C C . GLN A 1 81 ? -17.791 4.904 12.277 1.00 98.38 81 GLN A C 1
ATOM 609 O O . GLN A 1 81 ? -18.360 4.529 13.301 1.00 98.38 81 GLN A O 1
ATOM 614 N N . LEU A 1 82 ? -16.656 5.605 12.306 1.00 98.00 82 LEU A N 1
ATOM 615 C CA . LEU A 1 82 ? -15.917 6.013 13.501 1.00 98.00 82 LEU A CA 1
ATOM 616 C C . LEU A 1 82 ? -15.612 7.527 13.440 1.00 98.00 82 LEU A C 1
ATOM 618 O O . LEU A 1 82 ? -14.456 7.923 13.292 1.00 98.00 82 LEU A O 1
ATOM 622 N N . PRO A 1 83 ? -16.611 8.420 13.597 1.00 97.00 83 PRO A N 1
ATOM 623 C CA . PRO A 1 83 ? -16.436 9.855 13.338 1.00 97.00 83 PRO A CA 1
ATOM 624 C C . PRO A 1 83 ? -15.393 10.567 14.205 1.00 97.00 83 PRO A C 1
ATOM 626 O O . PRO A 1 83 ? -14.982 11.671 13.863 1.00 97.00 83 PRO A O 1
ATOM 629 N N . GLN A 1 84 ? -14.981 9.962 15.322 1.00 96.69 84 GLN A N 1
ATOM 630 C CA . GLN A 1 84 ? -13.960 10.495 16.232 1.00 96.69 84 GLN A CA 1
ATOM 631 C C . GLN A 1 84 ? -12.568 9.888 16.003 1.00 96.69 84 GLN A C 1
ATOM 633 O O . GLN A 1 84 ? -11.616 10.309 16.653 1.00 96.69 84 GLN A O 1
ATOM 638 N N . ALA A 1 85 ? -12.432 8.913 15.098 1.00 97.75 85 ALA A N 1
ATOM 639 C CA . ALA A 1 85 ? -11.148 8.299 14.799 1.00 97.75 85 ALA A CA 1
ATOM 640 C C . ALA A 1 85 ? -10.174 9.335 14.223 1.00 97.75 85 ALA A C 1
ATOM 642 O O . ALA A 1 85 ? -10.520 10.137 13.339 1.00 97.75 85 ALA A O 1
ATOM 643 N N . LYS A 1 86 ? -8.937 9.289 14.717 1.00 98.50 86 LYS A N 1
ATOM 644 C CA . LYS A 1 86 ? -7.806 9.975 14.099 1.00 98.50 86 LYS A CA 1
ATOM 645 C C . LYS A 1 86 ? -7.293 9.115 12.953 1.00 98.50 86 LYS A C 1
ATOM 647 O O . LYS A 1 86 ? -7.006 7.931 13.134 1.00 98.50 86 LYS A O 1
ATOM 652 N N . LEU A 1 87 ? -7.222 9.724 11.778 1.00 98.81 87 LEU A N 1
ATOM 653 C CA . LEU A 1 87 ? -6.892 9.078 10.516 1.00 98.81 87 LEU A CA 1
ATOM 654 C C . LEU A 1 87 ? -5.678 9.781 9.922 1.00 98.81 87 LEU A C 1
ATOM 656 O O . LEU A 1 87 ? -5.672 11.012 9.868 1.00 98.81 87 LEU A O 1
ATOM 660 N N . ALA A 1 88 ? -4.688 9.022 9.466 1.00 98.88 88 ALA A N 1
ATOM 661 C CA . ALA A 1 88 ? -3.455 9.586 8.934 1.00 98.88 88 ALA A CA 1
ATOM 662 C C . ALA A 1 88 ? -2.933 8.822 7.712 1.00 98.88 88 ALA A C 1
ATOM 664 O O . ALA A 1 88 ? -2.979 7.593 7.677 1.00 98.88 88 ALA A O 1
ATOM 665 N N . SER A 1 89 ? -2.396 9.550 6.735 1.00 98.88 89 SER A N 1
ATOM 666 C CA . SER A 1 89 ? -1.785 8.996 5.527 1.00 98.88 89 SER A CA 1
ATOM 667 C C . SER A 1 89 ? -0.494 9.739 5.181 1.00 98.88 89 SER A C 1
ATOM 669 O O . SER A 1 89 ? -0.490 10.940 4.907 1.00 98.88 89 SER A O 1
ATOM 671 N N . PHE A 1 90 ? 0.615 9.008 5.210 1.00 98.88 90 PHE A N 1
ATOM 672 C CA . PHE A 1 90 ? 1.966 9.498 4.962 1.00 98.88 90 PHE A CA 1
ATOM 673 C C . PHE A 1 90 ? 2.514 8.788 3.725 1.00 98.88 90 PHE A C 1
ATOM 675 O O . PHE A 1 90 ? 2.677 7.570 3.751 1.00 98.88 90 PHE A O 1
ATOM 682 N N . THR A 1 91 ? 2.781 9.505 2.634 1.00 98.88 91 THR A N 1
ATOM 683 C CA . THR A 1 91 ? 3.150 8.862 1.359 1.00 98.88 91 THR A CA 1
ATOM 684 C C . THR A 1 91 ? 4.384 9.487 0.715 1.00 98.88 91 THR A C 1
ATOM 686 O O . THR A 1 91 ? 4.572 10.704 0.734 1.00 98.88 91 THR A O 1
ATOM 689 N N . GLY A 1 92 ? 5.253 8.653 0.150 1.00 98.62 92 GLY A N 1
ATOM 690 C CA . GLY A 1 92 ? 6.338 9.102 -0.719 1.00 98.62 92 GLY A CA 1
ATOM 691 C C . GLY A 1 92 ? 5.781 9.621 -2.042 1.00 98.62 92 GLY A C 1
ATOM 692 O O . GLY A 1 92 ? 6.162 10.690 -2.525 1.00 98.62 92 GLY A O 1
ATOM 693 N N . TRP A 1 93 ? 4.767 8.918 -2.548 1.00 98.50 93 TRP A N 1
ATOM 694 C CA . TRP A 1 93 ? 4.041 9.262 -3.757 1.00 98.50 93 TRP A CA 1
ATOM 695 C C . TRP A 1 93 ? 2.782 10.083 -3.438 1.00 98.50 93 TRP A C 1
ATOM 697 O O . TRP A 1 93 ? 1.804 9.592 -2.864 1.00 98.50 93 TRP A O 1
ATOM 707 N N . GLY A 1 94 ? 2.809 11.372 -3.789 1.00 98.44 94 GLY A N 1
ATOM 708 C CA . GLY A 1 94 ? 1.725 12.333 -3.529 1.00 98.44 94 GLY A CA 1
ATOM 709 C C . GLY A 1 94 ? 0.325 11.942 -4.038 1.00 98.44 94 GLY A C 1
ATOM 710 O O . GLY A 1 94 ? -0.626 12.097 -3.269 1.00 98.44 94 GLY A O 1
ATOM 711 N N . PRO A 1 95 ? 0.174 11.371 -5.251 1.00 98.69 95 PRO A N 1
ATOM 712 C CA . PRO A 1 95 ? -1.127 11.004 -5.825 1.00 98.69 95 PRO A CA 1
ATOM 713 C C . PRO A 1 95 ? -2.016 10.110 -4.950 1.00 98.69 95 PRO A C 1
ATOM 715 O O . PRO A 1 95 ? -3.238 10.199 -5.033 1.00 98.69 95 PRO A O 1
ATOM 718 N N . ILE A 1 96 ? -1.446 9.303 -4.048 1.00 98.81 96 ILE A N 1
ATOM 719 C CA . ILE A 1 96 ? -2.244 8.542 -3.073 1.00 98.81 96 ILE A CA 1
ATOM 720 C C . ILE A 1 96 ? -3.057 9.489 -2.179 1.00 98.81 96 ILE A C 1
ATOM 722 O O . ILE A 1 96 ? -4.257 9.300 -1.971 1.00 98.81 96 ILE A O 1
ATOM 726 N N . ASN A 1 97 ? -2.406 10.527 -1.658 1.00 98.69 97 ASN A N 1
ATOM 727 C CA . ASN A 1 97 ? -3.037 11.513 -0.791 1.00 98.69 97 ASN A CA 1
ATOM 728 C C . ASN A 1 97 ? -3.961 12.454 -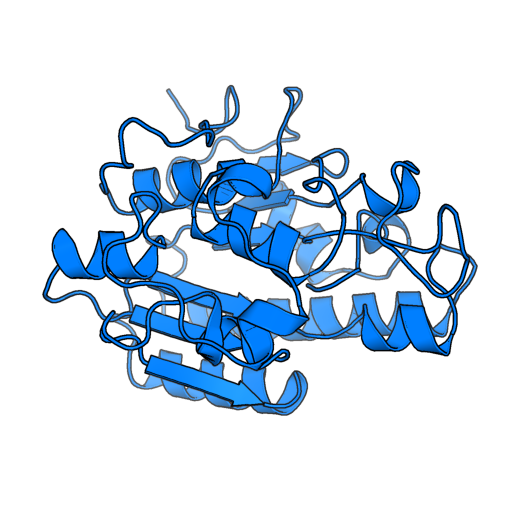1.570 1.00 98.69 97 ASN A C 1
ATOM 730 O O . ASN A 1 97 ? -5.000 12.843 -1.033 1.00 98.69 97 ASN A O 1
ATOM 734 N N . ASP A 1 98 ? -3.607 12.802 -2.804 1.00 97.75 98 ASP A N 1
ATOM 735 C CA . ASP A 1 98 ? -4.311 13.836 -3.567 1.00 97.75 98 ASP A CA 1
ATOM 736 C C . ASP A 1 98 ? -5.515 13.292 -4.352 1.00 97.75 98 ASP A C 1
ATOM 738 O O . ASP A 1 98 ? -6.545 13.968 -4.416 1.00 97.75 98 ASP A O 1
ATOM 742 N N . GLY A 1 99 ? -5.418 12.072 -4.894 1.00 98.25 99 GLY A N 1
ATOM 743 C CA . GLY A 1 99 ? -6.418 11.528 -5.819 1.00 98.25 99 GLY A CA 1
ATOM 744 C C . GLY A 1 99 ? -6.894 10.100 -5.569 1.00 98.25 99 GLY A C 1
ATOM 745 O O . GLY A 1 99 ? -7.884 9.708 -6.177 1.00 98.25 99 GLY A O 1
ATOM 746 N N . ILE A 1 100 ? -6.274 9.330 -4.666 1.00 98.75 100 ILE A N 1
ATOM 747 C CA . ILE A 1 100 ? -6.802 8.010 -4.254 1.00 98.75 100 ILE A CA 1
ATOM 748 C C . ILE A 1 100 ? -7.669 8.144 -2.998 1.00 98.75 100 ILE A C 1
ATOM 750 O O . ILE A 1 100 ? -8.794 7.659 -2.953 1.00 98.75 100 ILE A O 1
ATOM 754 N N . ILE A 1 101 ? -7.176 8.843 -1.975 1.00 98.69 101 ILE A N 1
ATOM 755 C CA . ILE A 1 101 ? -7.937 9.098 -0.748 1.00 98.69 101 ILE A CA 1
ATOM 756 C C . ILE A 1 101 ? -8.786 10.354 -0.933 1.00 98.69 101 ILE A C 1
ATOM 758 O O . ILE A 1 101 ? -8.255 11.430 -1.213 1.00 98.69 101 ILE A O 1
ATOM 762 N N . GLU A 1 102 ? -10.084 10.259 -0.659 1.00 98.31 102 GLU A N 1
ATOM 763 C CA . GLU A 1 102 ? -11.033 11.367 -0.771 1.00 98.31 102 GLU A CA 1
ATOM 764 C C . GLU A 1 102 ? -10.539 12.616 -0.018 1.00 98.31 102 GLU A C 1
ATOM 766 O O . GLU A 1 102 ? -10.004 12.545 1.098 1.00 98.31 102 GLU A O 1
ATOM 771 N N . ALA A 1 103 ? -10.713 13.792 -0.627 1.00 95.94 103 ALA A N 1
ATOM 772 C CA . ALA A 1 103 ? -10.259 15.059 -0.052 1.00 95.94 103 ALA A CA 1
ATOM 773 C C . ALA A 1 103 ? -11.012 15.429 1.241 1.00 95.94 103 ALA A C 1
ATOM 775 O O . ALA A 1 103 ? -10.451 16.074 2.126 1.00 95.94 103 ALA A O 1
ATOM 776 N N . ASP A 1 104 ? -12.266 14.994 1.373 1.00 93.81 104 ASP A N 1
ATOM 777 C CA . ASP A 1 104 ? -13.158 15.316 2.489 1.00 93.81 104 ASP A CA 1
ATOM 778 C C . ASP A 1 104 ? -13.227 14.218 3.572 1.00 93.81 104 ASP A C 1
ATOM 780 O O . ASP A 1 104 ? -13.995 14.343 4.526 1.00 93.81 104 ASP A O 1
ATOM 784 N N . ALA A 1 105 ? -12.391 13.173 3.496 1.00 95.81 105 ALA A N 1
ATOM 785 C CA . ALA A 1 105 ? -12.365 12.083 4.482 1.00 95.81 105 ALA A CA 1
ATOM 786 C C . ALA A 1 105 ? -11.821 12.501 5.871 1.00 95.81 105 ALA A C 1
ATOM 788 O O . ALA A 1 105 ? -11.852 11.717 6.826 1.00 95.81 105 ALA A O 1
ATOM 789 N N . GLY A 1 106 ? -11.332 13.738 6.023 1.00 96.44 106 GLY A N 1
ATOM 790 C CA . GLY A 1 106 ? -10.798 14.249 7.289 1.00 96.44 106 GLY A CA 1
ATOM 791 C C . GLY A 1 106 ? -9.568 13.467 7.757 1.00 96.44 106 GLY A C 1
ATOM 792 O O . GLY A 1 106 ? -9.510 13.041 8.910 1.00 96.44 106 GLY A O 1
ATOM 793 N N . VAL A 1 107 ? -8.636 13.216 6.838 1.00 98.44 107 VAL A N 1
ATOM 794 C CA . VAL A 1 107 ? -7.378 12.491 7.070 1.00 98.44 107 VAL A CA 1
ATOM 795 C C . VAL A 1 107 ? -6.243 13.502 7.195 1.00 98.44 107 VAL A C 1
ATOM 797 O O . VAL A 1 107 ? -6.150 14.414 6.374 1.00 98.44 107 VAL A O 1
ATOM 800 N N . GLU A 1 108 ? -5.367 13.332 8.184 1.00 98.56 108 GLU A N 1
ATOM 801 C CA . GLU A 1 108 ? -4.085 14.040 8.223 1.00 98.56 108 GLU A CA 1
ATOM 802 C C . GLU A 1 108 ? -3.195 13.486 7.103 1.00 98.56 108 GLU A C 1
ATOM 804 O O . GLU A 1 108 ? -2.813 12.315 7.141 1.00 98.56 108 GLU A O 1
ATOM 809 N N . LYS A 1 109 ? -2.886 14.302 6.093 1.00 98.62 109 LYS A N 1
ATOM 810 C CA . LYS A 1 109 ? -2.121 13.881 4.912 1.00 98.62 109 LYS A CA 1
ATOM 811 C C . LYS A 1 109 ? -0.773 14.592 4.859 1.00 98.62 109 LYS A C 1
ATOM 813 O O . LYS A 1 109 ? -0.713 15.817 4.960 1.00 98.62 109 LYS A O 1
ATOM 818 N N . LEU A 1 110 ? 0.300 13.835 4.644 1.00 98.69 110 LEU A N 1
ATOM 819 C CA . LEU A 1 110 ? 1.631 14.376 4.375 1.00 98.69 110 LEU A CA 1
ATOM 820 C C . LEU A 1 110 ? 2.318 13.581 3.267 1.00 98.69 110 LEU A C 1
ATOM 822 O O . LEU A 1 110 ? 2.402 12.358 3.349 1.00 98.69 110 LEU A O 1
ATOM 826 N N . SER A 1 111 ? 2.873 14.292 2.283 1.00 98.69 111 SER A N 1
ATOM 827 C CA . SER A 1 111 ? 3.686 13.686 1.225 1.00 98.69 111 SER A CA 1
ATOM 828 C C . SER A 1 111 ? 5.096 14.279 1.202 1.00 98.69 111 SER A C 1
ATOM 830 O O . SER A 1 111 ? 5.255 15.506 1.146 1.00 98.69 111 SER A O 1
ATOM 832 N N . ARG A 1 112 ? 6.125 13.431 1.298 1.00 98.56 112 ARG A N 1
ATOM 833 C CA . ARG A 1 112 ? 7.554 13.802 1.407 1.00 98.56 112 ARG A CA 1
ATOM 834 C C . ARG A 1 112 ? 8.446 12.655 0.921 1.00 98.56 112 ARG A C 1
ATOM 836 O O . ARG A 1 112 ? 8.003 11.518 0.979 1.00 98.56 112 ARG A O 1
ATOM 843 N N . PRO A 1 113 ? 9.713 12.912 0.546 1.00 98.50 113 PRO A N 1
ATOM 844 C CA . PRO A 1 113 ? 10.676 11.839 0.298 1.00 98.50 113 PRO A CA 1
ATOM 845 C C . PRO A 1 113 ? 10.818 10.896 1.503 1.00 98.50 113 PRO A C 1
ATOM 847 O O . PRO A 1 113 ? 10.874 11.354 2.645 1.00 98.50 113 PRO A O 1
ATOM 850 N N . ASP A 1 114 ? 10.938 9.595 1.242 1.00 98.69 114 ASP A N 1
ATOM 851 C CA . ASP A 1 114 ? 10.800 8.497 2.212 1.00 98.69 114 ASP A CA 1
ATOM 852 C C . ASP A 1 114 ? 11.502 8.697 3.568 1.00 98.69 114 ASP A C 1
ATOM 854 O O . ASP A 1 114 ? 10.892 8.525 4.624 1.00 98.69 114 ASP A O 1
ATOM 858 N N . ALA A 1 115 ? 12.780 9.088 3.580 1.00 98.38 115 ALA A N 1
ATOM 859 C CA . ALA A 1 115 ? 13.527 9.253 4.832 1.00 98.38 115 ALA A CA 1
ATOM 860 C C . ALA A 1 115 ? 13.029 10.442 5.682 1.00 98.38 115 ALA A C 1
ATOM 862 O O . ALA A 1 115 ? 12.985 10.365 6.917 1.00 98.38 115 ALA A O 1
ATOM 863 N N . GLU A 1 116 ? 12.643 11.541 5.029 1.00 98.69 116 GLU A N 1
ATOM 864 C CA . GLU A 1 116 ? 12.034 12.700 5.690 1.00 98.69 116 GLU A CA 1
ATOM 865 C C . GLU A 1 116 ? 10.621 12.349 6.160 1.00 98.69 116 GLU A C 1
ATOM 867 O O . GLU A 1 116 ? 10.280 12.595 7.316 1.00 98.69 116 GLU A O 1
ATOM 872 N N . LEU A 1 117 ? 9.842 11.683 5.304 1.00 98.75 117 LEU A N 1
ATOM 873 C CA . LEU A 1 117 ? 8.487 11.223 5.595 1.00 98.75 117 LEU A CA 1
ATOM 874 C C . LEU A 1 117 ? 8.431 10.353 6.852 1.00 98.75 117 LEU A C 1
ATOM 876 O O . LEU A 1 117 ? 7.610 10.594 7.732 1.00 98.75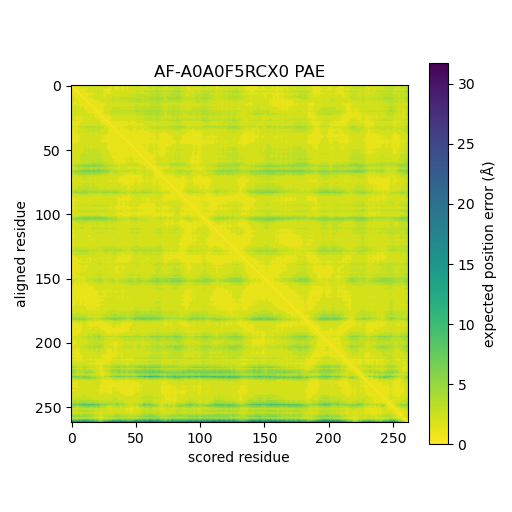 117 LEU A O 1
ATOM 880 N N . VAL A 1 118 ? 9.331 9.375 6.971 1.00 98.88 118 VAL A N 1
ATOM 881 C CA . VAL A 1 118 ? 9.419 8.490 8.144 1.00 98.88 118 VAL A CA 1
ATOM 882 C C . VAL A 1 118 ? 9.779 9.267 9.407 1.00 98.88 118 VAL A C 1
ATOM 884 O O . VAL A 1 118 ? 9.242 8.988 10.478 1.00 98.88 118 VAL A O 1
ATOM 887 N N . SER A 1 119 ? 10.647 10.273 9.291 1.00 98.75 119 SER A N 1
ATOM 888 C CA . SER A 1 119 ? 10.989 11.142 10.420 1.00 98.75 119 SER A CA 1
ATOM 889 C C . SER A 1 119 ? 9.782 11.961 10.891 1.00 98.75 119 SER A C 1
ATOM 891 O O . SER A 1 119 ? 9.564 12.080 12.097 1.00 98.75 119 SER A O 1
ATOM 893 N N . GLU A 1 120 ? 8.981 12.494 9.966 1.00 98.81 120 GLU A N 1
ATOM 894 C CA . GLU A 1 120 ? 7.742 13.219 10.288 1.00 98.81 120 GLU A CA 1
ATOM 895 C C . GLU A 1 120 ? 6.660 12.296 10.859 1.00 98.81 120 GLU A C 1
ATOM 897 O O . GLU A 1 120 ? 6.015 12.643 11.848 1.00 98.81 120 GLU A O 1
ATOM 902 N N . LEU A 1 121 ? 6.507 11.090 10.307 1.00 98.81 121 LEU A N 1
ATOM 903 C CA . LEU A 1 121 ? 5.563 10.091 10.804 1.00 98.81 121 LEU A CA 1
ATOM 904 C C . LEU A 1 121 ? 5.863 9.696 12.257 1.00 98.81 121 LEU A C 1
ATOM 906 O O . LEU A 1 121 ? 4.949 9.606 13.075 1.00 98.81 121 LEU A O 1
ATOM 910 N N . ILE A 1 122 ? 7.134 9.489 12.611 1.00 98.81 122 ILE A N 1
ATOM 911 C CA . ILE A 1 122 ? 7.510 9.155 13.993 1.00 98.81 122 ILE A CA 1
ATOM 912 C C . ILE A 1 122 ? 7.120 10.292 14.951 1.00 98.81 122 ILE A C 1
ATOM 914 O O . ILE A 1 122 ? 6.534 10.022 15.998 1.00 98.81 122 ILE A O 1
ATOM 918 N N . ARG A 1 123 ? 7.355 11.558 14.578 1.00 98.75 123 ARG A N 1
ATOM 919 C CA . ARG A 1 123 ? 6.921 12.713 15.391 1.00 98.75 123 ARG A CA 1
ATOM 920 C C . ARG A 1 123 ? 5.402 12.802 15.492 1.00 98.75 123 ARG A C 1
ATOM 922 O O . ARG A 1 123 ? 4.874 13.119 16.556 1.00 98.75 123 ARG A O 1
ATOM 929 N N . TYR A 1 124 ? 4.696 12.514 14.400 1.00 98.81 124 TYR A N 1
ATOM 930 C CA . TYR A 1 124 ? 3.239 12.478 14.394 1.00 98.81 124 TYR A CA 1
ATOM 931 C C . TYR A 1 124 ? 2.701 11.425 15.368 1.00 98.81 124 TYR A C 1
ATOM 933 O O . TYR A 1 124 ? 1.811 11.746 16.154 1.00 98.81 124 TYR A O 1
ATOM 941 N N . LEU A 1 125 ? 3.262 10.210 15.359 1.00 98.56 125 LEU A N 1
ATOM 942 C CA . LEU A 1 125 ? 2.894 9.121 16.271 1.00 98.56 125 LEU A CA 1
ATOM 943 C C . LEU A 1 125 ? 3.123 9.497 17.741 1.00 98.56 125 LEU A C 1
ATOM 945 O O . LEU A 1 125 ? 2.269 9.230 18.581 1.00 98.56 125 LEU A O 1
ATOM 949 N N . GLU A 1 126 ? 4.242 10.153 18.056 1.00 98.25 126 GLU A N 1
ATOM 950 C CA . GLU A 1 126 ? 4.539 10.634 19.414 1.00 98.25 126 GLU A CA 1
ATOM 951 C C . GLU A 1 126 ? 3.525 11.686 19.896 1.00 98.25 126 GLU A C 1
ATOM 953 O O . GLU A 1 126 ? 3.150 11.698 21.069 1.00 98.25 126 GLU A O 1
ATOM 958 N N . ALA A 1 127 ? 3.052 12.550 18.993 1.00 98.44 127 ALA A N 1
ATOM 959 C CA . ALA A 1 127 ? 2.042 13.564 19.292 1.00 98.44 127 ALA A CA 1
ATOM 960 C C . ALA A 1 127 ? 0.597 13.025 19.268 1.00 98.44 127 ALA A C 1
ATOM 962 O O . ALA A 1 127 ? -0.292 13.625 19.877 1.00 98.44 127 ALA A O 1
ATOM 963 N N . ASN A 1 128 ? 0.352 11.914 18.569 1.00 98.19 128 ASN A N 1
ATOM 964 C CA . ASN A 1 128 ? -0.971 11.329 18.341 1.00 98.19 128 ASN A CA 1
ATOM 965 C C . ASN A 1 128 ? -0.965 9.806 18.567 1.00 98.19 128 ASN A C 1
ATOM 967 O O . ASN A 1 128 ? -1.240 9.045 17.635 1.00 98.19 128 ASN A O 1
ATOM 971 N N . PRO A 1 129 ? -0.689 9.334 19.798 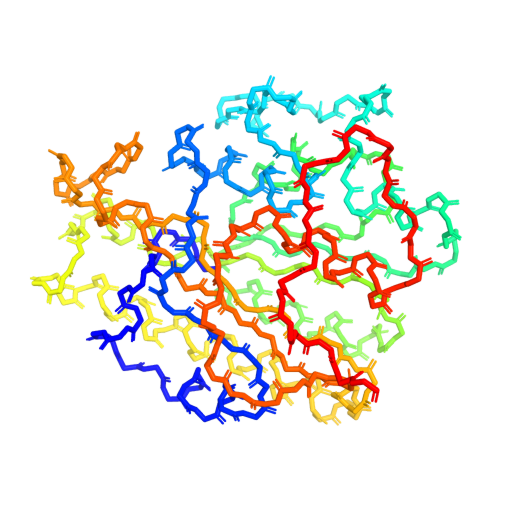1.00 96.81 129 PRO A N 1
ATOM 972 C CA . PRO A 1 129 ? -0.661 7.901 20.102 1.00 96.81 129 PRO A CA 1
ATOM 973 C C . PRO A 1 129 ? -2.045 7.229 20.010 1.00 96.81 129 PRO A C 1
ATOM 975 O O . PRO A 1 129 ? -2.144 6.013 20.099 1.00 96.81 129 PRO A O 1
ATOM 978 N N . ASP A 1 130 ? -3.110 8.013 19.841 1.00 97.12 130 ASP A N 1
ATOM 979 C CA . ASP A 1 130 ? -4.504 7.600 19.662 1.00 97.12 130 ASP A CA 1
ATOM 980 C C . ASP A 1 130 ? -4.941 7.519 18.181 1.00 97.12 130 ASP A C 1
ATOM 982 O O . ASP A 1 130 ? -6.138 7.424 17.894 1.00 97.12 130 ASP A O 1
ATOM 986 N N . VAL A 1 131 ? -4.003 7.568 17.223 1.00 98.25 131 VAL A N 1
ATOM 987 C CA . VAL A 1 131 ? -4.307 7.326 15.801 1.00 98.25 131 VAL A CA 1
ATOM 988 C C . VAL A 1 131 ? -4.919 5.936 15.605 1.00 98.25 131 VAL A C 1
ATOM 990 O O . VAL A 1 131 ? -4.391 4.938 16.084 1.00 98.25 131 VAL A O 1
ATOM 993 N N . SER A 1 132 ? -6.060 5.866 14.914 1.00 98.19 132 SER A N 1
ATOM 994 C CA . SER A 1 132 ? -6.833 4.624 14.765 1.00 98.19 132 SER A CA 1
ATOM 995 C C . SER A 1 132 ? -6.548 3.908 13.445 1.00 98.19 132 SER A C 1
ATOM 997 O O . SER A 1 132 ? -6.527 2.685 13.403 1.00 98.19 132 SER A O 1
ATOM 999 N N . LEU A 1 133 ? -6.322 4.660 12.364 1.00 98.75 133 LEU A N 1
ATOM 1000 C CA . LEU A 1 133 ? -5.918 4.123 11.064 1.00 98.75 133 LEU A CA 1
ATOM 1001 C C . LEU A 1 133 ? -4.791 4.984 10.504 1.00 98.75 133 LEU A C 1
ATOM 1003 O O . LEU A 1 133 ? -4.955 6.194 10.325 1.00 98.75 133 LEU A O 1
ATOM 1007 N N . LEU A 1 134 ? -3.664 4.338 10.220 1.00 98.75 134 LEU A N 1
ATOM 1008 C CA . LEU A 1 134 ? -2.477 4.967 9.669 1.00 98.75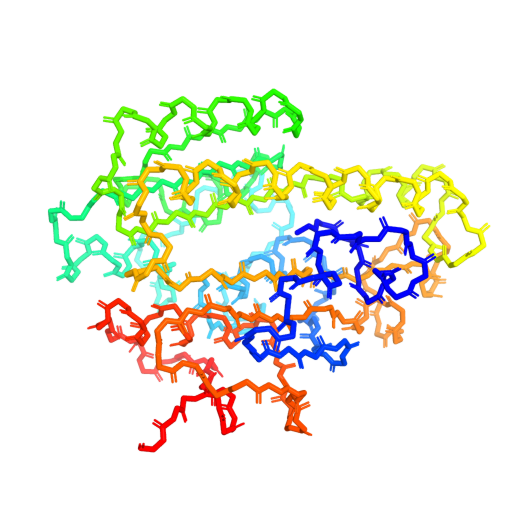 134 LEU A CA 1
ATOM 1009 C C . LEU A 1 134 ? -2.009 4.218 8.422 1.00 98.75 134 LEU A C 1
ATOM 1011 O O . LEU A 1 134 ? -1.824 3.003 8.462 1.00 98.75 134 LEU A O 1
ATOM 1015 N N . PHE A 1 135 ? -1.788 4.954 7.338 1.00 98.94 135 PHE A N 1
ATOM 1016 C CA . PHE A 1 135 ? -1.194 4.439 6.110 1.00 98.94 135 PHE A CA 1
ATOM 1017 C C . PHE A 1 135 ? 0.185 5.066 5.889 1.00 98.94 135 PHE A C 1
ATOM 1019 O O . PHE A 1 135 ? 0.345 6.280 6.021 1.00 98.94 135 PHE A O 1
ATOM 1026 N N . LEU A 1 136 ? 1.168 4.228 5.559 1.00 98.94 136 LEU A N 1
ATOM 1027 C CA . LEU A 1 136 ? 2.504 4.635 5.137 1.00 98.94 136 LEU A CA 1
ATOM 1028 C C . LEU A 1 136 ? 2.808 3.997 3.780 1.00 98.94 136 LEU A C 1
ATOM 1030 O O . LEU A 1 136 ? 2.810 2.769 3.670 1.00 98.94 136 LEU A O 1
ATOM 1034 N N . GLN A 1 137 ? 3.145 4.814 2.788 1.00 98.81 137 GLN A N 1
ATOM 1035 C CA . GLN A 1 137 ? 3.745 4.357 1.535 1.00 98.81 137 GLN A CA 1
ATOM 1036 C C . GLN A 1 137 ? 5.131 4.986 1.381 1.00 98.81 137 GLN A C 1
ATOM 1038 O O . GLN A 1 137 ? 5.319 6.168 1.651 1.00 98.81 137 GLN A O 1
ATOM 1043 N N . LEU A 1 138 ? 6.094 4.149 0.999 1.00 98.88 138 LEU A N 1
ATOM 1044 C CA . LEU A 1 138 ? 7.446 4.541 0.611 1.00 98.88 138 LEU A CA 1
ATOM 1045 C C . LEU A 1 138 ? 7.532 4.380 -0.906 1.00 98.88 138 LEU A C 1
ATOM 1047 O O . LEU A 1 138 ? 7.129 3.313 -1.380 1.00 98.88 138 LEU A O 1
ATOM 1051 N N . ASP A 1 139 ? 8.003 5.417 -1.599 1.00 98.44 139 ASP A N 1
ATOM 1052 C CA . ASP A 1 139 ? 8.103 5.511 -3.069 1.00 98.44 139 ASP A CA 1
ATOM 1053 C C . ASP A 1 139 ? 9.236 4.640 -3.627 1.00 98.44 139 ASP A C 1
ATOM 1055 O O . ASP A 1 139 ? 9.170 4.132 -4.741 1.00 98.44 139 ASP A O 1
ATOM 1059 N N . GLU A 1 140 ? 10.284 4.405 -2.837 1.00 98.62 140 GLU A N 1
ATOM 1060 C CA . GLU A 1 140 ? 11.294 3.402 -3.165 1.00 98.62 140 GLU A CA 1
ATOM 1061 C C . GLU A 1 140 ? 10.813 1.981 -2.782 1.00 98.62 140 GLU A C 1
ATOM 1063 O O . GLU A 1 140 ? 10.030 1.797 -1.833 1.00 98.62 140 GLU A O 1
ATOM 1068 N N . PRO A 1 141 ? 11.316 0.933 -3.464 1.00 98.56 141 PRO A N 1
ATOM 1069 C CA . PRO A 1 141 ? 12.361 0.925 -4.495 1.00 98.56 141 PRO A CA 1
ATOM 1070 C C . PRO A 1 141 ? 11.895 1.173 -5.940 1.00 98.56 141 PRO A C 1
ATOM 1072 O O . PRO A 1 141 ? 12.707 0.970 -6.846 1.00 98.56 141 PRO A O 1
ATOM 1075 N N . ASP A 1 142 ? 10.635 1.532 -6.198 1.00 98.75 142 ASP A N 1
ATOM 1076 C CA . ASP A 1 142 ? 10.121 1.676 -7.569 1.00 98.75 142 ASP A CA 1
ATOM 1077 C C . ASP A 1 142 ? 10.964 2.653 -8.409 1.00 98.75 142 ASP A C 1
ATOM 1079 O O . ASP A 1 142 ? 11.474 2.305 -9.480 1.00 98.75 142 ASP A O 1
ATOM 1083 N N . GLY A 1 143 ? 11.269 3.826 -7.845 1.00 98.56 143 GLY A N 1
ATOM 1084 C CA . GLY A 1 143 ? 12.159 4.811 -8.464 1.00 98.56 143 GLY A CA 1
ATOM 1085 C C . GLY A 1 143 ? 13.555 4.262 -8.807 1.00 98.56 143 GLY A C 1
ATOM 1086 O O . GLY A 1 143 ? 14.134 4.614 -9.847 1.00 98.56 143 GLY A O 1
ATOM 1087 N N . SER A 1 144 ? 14.109 3.381 -7.971 1.00 98.69 144 SER A N 1
ATOM 1088 C CA . SER A 1 144 ? 15.351 2.653 -8.256 1.00 98.69 144 SER A CA 1
ATOM 1089 C C . SER A 1 144 ? 15.171 1.580 -9.329 1.00 98.69 144 SER A C 1
ATOM 1091 O O . SER A 1 144 ? 16.064 1.409 -10.163 1.00 98.69 144 SER A O 1
ATOM 1093 N N . GLY A 1 145 ? 14.033 0.889 -9.353 1.00 98.75 145 GLY A N 1
ATOM 1094 C CA . GLY A 1 145 ? 13.669 -0.089 -10.376 1.00 98.75 145 GLY A CA 1
ATOM 1095 C C . GLY A 1 145 ? 13.585 0.541 -11.765 1.00 98.75 145 GLY A C 1
ATOM 1096 O O . GLY A 1 145 ? 14.247 0.078 -12.695 1.00 98.75 145 GLY A O 1
ATOM 1097 N N . HIS A 1 146 ? 12.902 1.676 -11.900 1.00 98.69 146 HIS A N 1
ATOM 1098 C CA . HIS A 1 146 ? 12.862 2.437 -13.151 1.00 98.69 146 HIS A CA 1
ATOM 1099 C C . HIS A 1 146 ? 14.240 2.928 -13.611 1.00 98.69 146 HIS A C 1
ATOM 1101 O O . HIS A 1 146 ? 14.526 2.983 -14.807 1.00 98.69 146 HIS A O 1
ATOM 1107 N N . ARG A 1 147 ? 15.125 3.294 -12.677 1.00 98.69 147 ARG A N 1
ATOM 1108 C CA . ARG A 1 147 ? 16.426 3.907 -13.001 1.00 98.69 147 ARG A CA 1
ATOM 1109 C C . ARG A 1 147 ? 17.533 2.901 -13.283 1.00 98.69 147 ARG A C 1
ATOM 1111 O O . ARG A 1 147 ? 18.395 3.154 -14.122 1.00 98.69 147 ARG A O 1
ATOM 1118 N N . PHE A 1 148 ? 17.540 1.792 -12.553 1.00 98.56 148 PHE A N 1
ATOM 1119 C CA . PHE A 1 148 ? 18.625 0.810 -12.555 1.00 98.56 148 PHE A CA 1
ATOM 1120 C C . PHE A 1 148 ? 18.169 -0.590 -12.984 1.00 98.56 148 PHE A C 1
ATOM 1122 O O . PHE A 1 148 ? 18.998 -1.488 -13.119 1.00 98.56 148 PHE A O 1
ATOM 1129 N N . GLY A 1 149 ? 16.875 -0.760 -13.252 1.00 98.62 149 GLY A N 1
ATOM 1130 C CA . GLY A 1 149 ? 16.235 -2.019 -13.597 1.00 98.62 149 GLY A CA 1
ATOM 1131 C C . GLY A 1 149 ? 15.741 -2.752 -12.353 1.00 98.62 149 GLY A C 1
ATOM 1132 O O . GLY A 1 149 ? 16.410 -2.760 -11.319 1.00 98.62 149 GLY A O 1
ATOM 1133 N N . TYR A 1 150 ? 14.590 -3.408 -12.466 1.00 98.69 150 TYR A N 1
ATOM 1134 C CA . TYR A 1 150 ? 14.038 -4.267 -11.416 1.00 98.69 150 TYR A CA 1
ATOM 1135 C C . TYR A 1 150 ? 14.678 -5.656 -11.464 1.00 98.69 150 TYR A C 1
ATOM 1137 O O . TYR A 1 150 ? 15.171 -6.101 -12.504 1.00 98.69 150 TYR A O 1
ATOM 1145 N N . GLY A 1 151 ? 14.618 -6.386 -10.355 1.00 97.44 151 GLY A N 1
ATOM 1146 C CA . GLY A 1 151 ? 14.989 -7.800 -10.302 1.00 97.44 151 GLY A CA 1
ATOM 1147 C C . GLY A 1 151 ? 16.300 -8.106 -9.569 1.00 97.44 151 GLY A C 1
ATOM 1148 O O . GLY A 1 151 ? 16.997 -7.203 -9.102 1.00 97.44 151 GLY A O 1
ATOM 1149 N N . PRO A 1 152 ? 16.639 -9.401 -9.435 1.00 96.62 152 PRO A N 1
ATOM 1150 C CA . PRO A 1 152 ? 17.677 -9.880 -8.516 1.00 96.62 152 PRO A CA 1
ATOM 1151 C C . PRO A 1 152 ? 19.110 -9.541 -8.953 1.00 96.62 152 PRO A C 1
ATOM 1153 O O . PRO A 1 152 ? 20.044 -9.603 -8.161 1.00 96.62 152 PRO A O 1
ATOM 1156 N N . ASP A 1 153 ? 19.298 -9.199 -10.220 1.00 96.81 153 ASP A N 1
ATOM 1157 C CA . ASP A 1 153 ? 20.554 -8.790 -10.845 1.00 96.81 153 ASP A CA 1
ATOM 1158 C C . ASP A 1 153 ? 20.765 -7.265 -10.823 1.00 96.81 153 ASP A C 1
ATOM 1160 O O . ASP A 1 153 ? 21.722 -6.787 -11.428 1.00 96.81 153 ASP A O 1
ATOM 1164 N N . SER A 1 154 ? 19.910 -6.500 -10.128 1.00 98.38 154 SER A N 1
ATOM 1165 C CA . SER A 1 154 ? 20.040 -5.047 -9.953 1.00 98.38 154 SER A CA 1
ATOM 1166 C C . SER A 1 154 ? 20.442 -4.682 -8.515 1.00 98.38 154 SER A C 1
ATOM 1168 O O . SER A 1 154 ? 19.588 -4.567 -7.631 1.00 98.38 154 SER A O 1
ATOM 1170 N N . PRO A 1 155 ? 21.745 -4.472 -8.233 1.00 98.38 155 PRO A N 1
ATOM 1171 C CA . PRO A 1 155 ? 22.216 -4.195 -6.876 1.00 98.38 155 PRO A CA 1
ATOM 1172 C C . PRO A 1 155 ? 21.647 -2.905 -6.277 1.00 98.38 155 PRO A C 1
ATOM 1174 O O . PRO A 1 155 ? 21.373 -2.867 -5.083 1.00 98.38 155 PRO A O 1
ATOM 1177 N N . HIS A 1 156 ? 21.450 -1.861 -7.091 1.00 98.56 156 HIS A N 1
ATOM 1178 C CA . HIS A 1 156 ? 20.888 -0.589 -6.626 1.00 98.56 156 HIS A CA 1
ATOM 1179 C C . HIS A 1 156 ? 19.423 -0.736 -6.202 1.00 98.56 156 HIS A C 1
ATOM 1181 O O . HIS A 1 156 ? 19.041 -0.231 -5.151 1.00 98.56 156 HIS A O 1
ATOM 1187 N N . TYR A 1 157 ? 18.633 -1.488 -6.968 1.00 98.81 157 TYR A N 1
ATOM 1188 C CA . TYR A 1 157 ? 17.248 -1.802 -6.630 1.00 98.81 157 TYR A CA 1
ATOM 1189 C C . TYR A 1 157 ? 17.142 -2.643 -5.342 1.00 98.81 157 TYR A C 1
ATOM 1191 O O . TYR A 1 157 ? 16.390 -2.297 -4.433 1.00 98.81 157 TYR A O 1
ATOM 1199 N N . LEU A 1 158 ? 17.962 -3.692 -5.190 1.00 98.88 158 LEU A N 1
ATOM 1200 C CA . LEU A 1 158 ? 17.988 -4.496 -3.956 1.00 98.88 158 LEU A CA 1
ATOM 1201 C C . LEU A 1 158 ? 18.485 -3.701 -2.736 1.00 98.88 158 LEU A C 1
ATOM 1203 O O . LEU A 1 158 ? 18.029 -3.922 -1.609 1.00 98.88 158 LEU A O 1
ATOM 1207 N N . GLN A 1 159 ? 19.411 -2.761 -2.943 1.00 98.88 159 GLN A N 1
ATOM 1208 C CA . GLN A 1 159 ? 19.847 -1.840 -1.897 1.00 98.88 159 GLN A CA 1
ATOM 1209 C C . GLN A 1 159 ? 18.714 -0.897 -1.474 1.00 98.88 159 GLN A C 1
ATOM 1211 O O . GLN A 1 159 ? 18.548 -0.674 -0.277 1.00 98.88 159 GLN A O 1
ATOM 1216 N N . ALA A 1 160 ? 17.915 -0.394 -2.419 1.00 98.81 160 ALA A N 1
ATOM 1217 C CA . ALA A 1 160 ? 16.744 0.424 -2.115 1.00 98.81 160 ALA A CA 1
ATOM 1218 C C . ALA A 1 160 ? 15.705 -0.355 -1.290 1.00 98.81 160 ALA A C 1
ATOM 1220 O O . ALA A 1 160 ? 15.264 0.147 -0.261 1.00 98.81 160 ALA A O 1
ATOM 1221 N N . ILE A 1 161 ? 15.425 -1.625 -1.625 1.00 98.88 161 ILE A N 1
ATOM 1222 C CA . ILE A 1 161 ? 14.572 -2.500 -0.789 1.00 98.88 161 ILE A CA 1
ATOM 1223 C C . ILE A 1 161 ? 15.113 -2.597 0.644 1.00 98.88 161 ILE A C 1
ATOM 1225 O O . ILE A 1 161 ? 14.356 -2.495 1.610 1.00 98.88 161 ILE A O 1
ATOM 1229 N N . SER A 1 162 ? 16.427 -2.787 0.785 1.00 98.94 162 SER A N 1
ATOM 1230 C CA . SER A 1 162 ? 17.082 -2.918 2.094 1.00 98.94 162 SER A CA 1
ATOM 1231 C C . SER A 1 162 ? 16.982 -1.623 2.918 1.00 98.94 162 SER A C 1
ATOM 1233 O O . SER A 1 162 ? 16.842 -1.662 4.141 1.00 98.94 162 SER A O 1
ATOM 1235 N N . GLU A 1 163 ? 17.009 -0.459 2.265 1.00 98.88 163 GLU A N 1
ATOM 1236 C CA . GLU A 1 163 ? 16.797 0.833 2.925 1.00 98.88 163 GLU A CA 1
ATOM 1237 C C . GLU A 1 163 ? 15.330 1.033 3.335 1.00 98.88 163 GLU A C 1
ATOM 1239 O O . GLU A 1 163 ? 15.058 1.460 4.460 1.00 98.88 163 GLU A O 1
ATOM 1244 N N . CYS A 1 164 ? 14.373 0.646 2.488 1.00 98.88 164 CYS A N 1
ATOM 1245 C CA . CYS A 1 164 ? 12.954 0.667 2.837 1.00 98.88 164 CYS A CA 1
ATOM 1246 C C . CYS A 1 164 ? 12.648 -0.262 4.027 1.00 98.88 164 CYS A C 1
ATOM 1248 O O . CYS A 1 164 ? 11.894 0.123 4.918 1.00 98.88 164 CYS A O 1
ATOM 1250 N N . ASP A 1 165 ? 13.269 -1.444 4.111 1.00 98.94 165 ASP A N 1
ATOM 1251 C CA . ASP A 1 165 ? 13.181 -2.334 5.283 1.00 98.94 165 ASP A CA 1
ATOM 1252 C C . ASP A 1 165 ? 13.641 -1.638 6.574 1.00 98.94 165 ASP A C 1
ATOM 1254 O O . ASP A 1 165 ? 12.942 -1.670 7.593 1.00 98.94 165 ASP A O 1
ATOM 1258 N N . ARG A 1 166 ? 14.778 -0.933 6.525 1.00 98.88 166 ARG A N 1
ATOM 1259 C CA . ARG A 1 166 ? 15.307 -0.162 7.662 1.00 98.88 166 ARG A CA 1
ATOM 1260 C C . ARG A 1 166 ? 14.348 0.949 8.098 1.00 98.88 166 ARG A C 1
ATOM 1262 O O . ARG A 1 166 ? 14.156 1.177 9.299 1.00 98.88 166 ARG A O 1
ATOM 1269 N N . LEU A 1 167 ? 13.759 1.653 7.134 1.00 98.94 167 LEU A N 1
ATOM 1270 C CA . LEU A 1 167 ? 12.784 2.716 7.369 1.00 98.94 167 LEU A CA 1
ATOM 1271 C C . LEU A 1 167 ? 11.499 2.175 8.010 1.00 98.94 167 LEU A C 1
ATOM 1273 O O . LEU A 1 167 ? 11.081 2.688 9.050 1.00 98.94 167 LEU A O 1
ATOM 1277 N N . LEU A 1 168 ? 10.931 1.094 7.467 1.00 98.88 168 LEU A N 1
ATOM 1278 C CA . LEU A 1 168 ? 9.762 0.416 8.039 1.00 98.88 168 LEU A CA 1
ATOM 1279 C C . LEU A 1 168 ? 10.033 -0.063 9.470 1.00 98.88 168 LEU A C 1
ATOM 1281 O O . LEU A 1 168 ? 9.224 0.177 10.369 1.00 98.88 168 LEU A O 1
ATOM 1285 N N . GLY A 1 169 ? 11.202 -0.662 9.709 1.00 98.81 169 GLY A N 1
ATOM 1286 C CA . GLY A 1 169 ? 11.611 -1.087 11.046 1.00 98.81 169 GLY A CA 1
ATOM 1287 C C . GLY A 1 169 ? 11.673 0.066 12.046 1.00 98.81 169 GLY A C 1
ATOM 1288 O O . GLY A 1 169 ? 11.230 -0.087 13.179 1.00 98.81 169 GLY A O 1
ATOM 1289 N N . SER A 1 170 ? 12.129 1.246 11.618 1.00 98.88 170 SER A N 1
ATOM 1290 C CA . SER A 1 170 ? 12.203 2.435 12.481 1.00 98.88 170 SER A CA 1
ATOM 1291 C C . SER A 1 170 ? 10.818 2.921 12.933 1.00 98.88 170 SER A C 1
ATOM 1293 O O . SER A 1 170 ? 10.662 3.352 14.079 1.00 98.88 170 SER A O 1
ATOM 1295 N N . VAL A 1 171 ? 9.811 2.819 12.057 1.00 98.81 171 VAL A N 1
ATOM 1296 C CA . VAL A 1 171 ? 8.411 3.150 12.375 1.00 98.81 171 VAL A CA 1
ATOM 1297 C C . VAL A 1 171 ? 7.831 2.134 13.354 1.00 98.81 171 VAL A C 1
ATOM 1299 O O . VAL A 1 171 ? 7.287 2.521 14.386 1.00 98.81 171 VAL A O 1
ATOM 1302 N N . VAL A 1 172 ? 7.992 0.835 13.089 1.00 98.62 172 VAL A N 1
ATOM 1303 C CA . VAL A 1 172 ? 7.474 -0.221 13.977 1.00 98.62 172 VAL A CA 1
ATOM 1304 C C . VAL A 1 172 ? 8.152 -0.192 15.348 1.00 98.62 172 VAL A C 1
ATOM 1306 O O . VAL A 1 172 ? 7.478 -0.340 16.368 1.00 98.62 172 VAL A O 1
ATOM 1309 N N . ASP A 1 173 ? 9.452 0.102 15.408 1.00 98.56 173 ASP A N 1
ATOM 1310 C CA . ASP A 1 173 ? 10.160 0.313 16.672 1.00 98.56 173 ASP A CA 1
ATOM 1311 C C . ASP A 1 173 ? 9.596 1.524 17.439 1.00 98.56 173 ASP A C 1
ATOM 1313 O O . ASP A 1 173 ? 9.517 1.488 18.668 1.00 98.56 173 ASP A O 1
ATOM 1317 N N . ALA A 1 174 ? 9.183 2.599 16.753 1.00 98.38 174 ALA A N 1
ATOM 1318 C CA . ALA A 1 174 ? 8.533 3.750 17.387 1.00 98.38 174 ALA A CA 1
ATOM 1319 C C . ALA A 1 174 ? 7.157 3.389 17.965 1.00 98.38 174 ALA A C 1
ATOM 1321 O O . ALA A 1 174 ? 6.897 3.683 19.132 1.00 98.38 174 ALA A O 1
ATOM 1322 N N . ILE A 1 175 ? 6.328 2.673 17.200 1.00 98.31 175 ILE A N 1
ATOM 1323 C CA . ILE A 1 175 ? 5.039 2.131 17.668 1.00 98.31 175 ILE A CA 1
ATOM 1324 C C . ILE A 1 175 ? 5.255 1.248 18.913 1.00 98.31 175 ILE A C 1
ATOM 1326 O O . ILE A 1 175 ? 4.508 1.338 19.889 1.00 98.31 175 ILE A O 1
ATOM 1330 N N . GLY A 1 176 ? 6.320 0.439 18.924 1.00 97.81 176 GLY A N 1
ATOM 1331 C CA . GLY A 1 176 ? 6.714 -0.378 20.073 1.00 97.81 176 GLY A CA 1
ATOM 1332 C C . GLY A 1 176 ? 7.118 0.438 21.300 1.00 97.81 176 GLY A C 1
ATOM 1333 O O . GLY A 1 176 ? 6.654 0.148 22.401 1.00 97.81 176 GLY A O 1
ATOM 1334 N N . ARG A 1 177 ? 7.931 1.490 21.131 1.00 97.88 177 ARG A N 1
ATOM 1335 C CA . ARG A 1 177 ? 8.326 2.394 22.231 1.00 97.88 177 ARG A CA 1
ATOM 1336 C C . ARG A 1 177 ? 7.141 3.139 22.844 1.00 97.88 177 ARG A C 1
ATOM 1338 O O . ARG A 1 177 ? 7.162 3.405 24.042 1.00 97.88 177 ARG A O 1
ATOM 1345 N N . LEU A 1 178 ? 6.126 3.449 22.040 1.00 97.56 178 LEU A N 1
ATOM 1346 C CA . LEU A 1 178 ? 4.876 4.062 22.497 1.00 97.56 178 LEU A CA 1
ATOM 1347 C C . LEU A 1 178 ? 3.929 3.058 23.172 1.00 97.56 178 LEU A C 1
ATOM 1349 O O . LEU A 1 178 ? 2.904 3.461 23.713 1.00 97.56 178 LEU A O 1
ATOM 1353 N N . GLY A 1 179 ? 4.266 1.763 23.169 1.00 97.38 179 GLY A N 1
ATOM 1354 C CA . GLY A 1 179 ? 3.431 0.719 23.752 1.00 97.38 179 GLY A CA 1
ATOM 1355 C C . GLY A 1 179 ? 2.118 0.537 22.997 1.00 97.38 179 GLY A C 1
ATOM 1356 O O . GLY A 1 179 ? 1.088 0.348 23.633 1.00 97.38 179 GLY A O 1
ATOM 1357 N N . LEU A 1 180 ? 2.137 0.639 21.665 1.00 96.75 180 LEU A N 1
ATOM 1358 C CA . LEU A 1 180 ? 0.943 0.503 20.823 1.00 96.75 180 LEU A CA 1
ATOM 1359 C C . LEU A 1 180 ? 0.869 -0.858 20.106 1.00 96.75 180 LEU A C 1
ATOM 1361 O O . LEU A 1 180 ? -0.207 -1.267 19.676 1.00 96.75 180 LEU A O 1
ATOM 1365 N N . LEU A 1 181 ? 1.984 -1.596 19.997 1.00 95.75 181 LEU A N 1
ATOM 1366 C CA . LEU A 1 181 ? 2.053 -2.845 19.217 1.00 95.75 181 LEU A CA 1
ATOM 1367 C C . LEU A 1 181 ? 1.081 -3.929 19.694 1.00 95.75 181 LEU A C 1
ATOM 1369 O O . LEU A 1 181 ? 0.563 -4.686 18.879 1.00 95.75 181 LEU A O 1
ATOM 1373 N N . GLN A 1 182 ? 0.826 -4.020 20.998 1.00 93.12 182 GLN A N 1
ATOM 1374 C CA . GLN A 1 182 ? -0.042 -5.049 21.572 1.00 93.12 182 GLN A CA 1
ATOM 1375 C C . GLN A 1 182 ? -1.531 -4.852 21.263 1.00 93.12 182 GLN A C 1
ATOM 1377 O O . GLN A 1 182 ? -2.306 -5.769 21.516 1.00 93.12 182 GLN A O 1
ATOM 1382 N N . ASP A 1 183 ? -1.916 -3.684 20.746 1.00 94.38 183 ASP A N 1
ATOM 1383 C CA . ASP A 1 183 ? -3.292 -3.346 20.360 1.00 94.38 183 ASP A CA 1
ATOM 1384 C C . ASP A 1 183 ? -3.387 -2.920 18.882 1.00 94.38 183 ASP A C 1
ATOM 1386 O O . ASP A 1 183 ? -4.421 -2.460 18.413 1.00 94.38 183 ASP A O 1
ATOM 1390 N N . SER A 1 184 ? -2.295 -3.074 18.125 1.00 97.62 184 SER A N 1
ATOM 1391 C CA . SER A 1 184 ? -2.219 -2.680 16.717 1.00 97.62 184 SER A CA 1
ATOM 1392 C C . SER A 1 184 ? -2.109 -3.898 15.809 1.00 97.62 184 SER A C 1
ATOM 1394 O O . SER A 1 184 ? -1.351 -4.830 16.082 1.00 97.62 184 SER A O 1
ATOM 1396 N N . LEU A 1 185 ? -2.806 -3.855 14.673 1.00 98.50 185 LEU A N 1
ATOM 1397 C CA . LEU A 1 185 ? -2.526 -4.728 13.537 1.00 98.50 185 LEU A CA 1
ATOM 1398 C C . LEU A 1 185 ? -1.619 -3.991 12.549 1.00 98.50 185 LEU A C 1
ATOM 1400 O O . LEU A 1 185 ? -2.020 -2.989 11.964 1.00 98.50 185 LEU A O 1
ATOM 1404 N N . ILE A 1 186 ? -0.409 -4.505 12.341 1.00 98.75 186 ILE A N 1
ATOM 1405 C CA . ILE A 1 186 ? 0.544 -3.967 11.369 1.00 98.75 186 ILE A CA 1
ATOM 1406 C C . ILE A 1 186 ? 0.449 -4.789 10.087 1.00 98.75 186 ILE A C 1
ATOM 1408 O O . ILE A 1 186 ? 0.749 -5.981 10.105 1.00 98.75 186 ILE A O 1
ATOM 1412 N N . LEU A 1 187 ? 0.047 -4.152 8.988 1.00 98.81 187 LEU A N 1
ATOM 1413 C CA . LEU A 1 187 ? 0.012 -4.715 7.635 1.00 98.81 187 LEU A CA 1
ATOM 1414 C C . LEU A 1 187 ? 1.234 -4.217 6.853 1.00 98.81 187 LEU A C 1
ATOM 1416 O O . LEU A 1 187 ? 1.533 -3.026 6.857 1.00 98.81 187 LEU A O 1
ATOM 1420 N N . LEU A 1 188 ? 1.943 -5.126 6.189 1.00 98.75 188 LEU A N 1
ATOM 1421 C CA . LEU A 1 188 ? 3.135 -4.848 5.392 1.00 98.75 188 LEU A CA 1
ATOM 1422 C C . LEU A 1 188 ? 2.975 -5.523 4.034 1.00 98.75 188 LEU A C 1
ATOM 1424 O O . LEU A 1 188 ? 2.709 -6.721 3.961 1.00 98.75 188 LEU A O 1
ATOM 1428 N N . LEU A 1 189 ? 3.127 -4.754 2.961 1.00 98.81 189 LEU A N 1
ATOM 1429 C CA . LEU A 1 189 ? 2.923 -5.242 1.604 1.00 98.81 189 LEU A CA 1
ATOM 1430 C C . LEU A 1 189 ? 3.671 -4.416 0.556 1.00 98.81 189 LEU A C 1
ATOM 1432 O O . LEU A 1 189 ? 4.129 -3.290 0.810 1.00 98.81 189 LEU A O 1
ATOM 1436 N N . THR A 1 190 ? 3.750 -5.000 -0.631 1.00 98.75 190 THR A N 1
ATOM 1437 C CA . THR A 1 190 ? 4.105 -4.338 -1.886 1.00 98.75 190 THR A CA 1
ATOM 1438 C C . THR A 1 190 ? 2.884 -4.338 -2.800 1.00 98.75 190 THR A C 1
ATOM 1440 O O . THR A 1 190 ? 1.998 -5.184 -2.672 1.00 98.75 190 THR A O 1
ATOM 1443 N N . ASP A 1 191 ? 2.785 -3.338 -3.659 1.00 98.62 191 ASP A N 1
ATOM 1444 C CA . ASP A 1 191 ? 1.651 -3.103 -4.551 1.00 98.62 191 ASP A CA 1
ATOM 1445 C C . ASP A 1 191 ? 1.855 -3.787 -5.910 1.00 98.62 191 ASP A C 1
ATOM 1447 O O . ASP A 1 191 ? 0.942 -4.431 -6.421 1.00 98.62 191 ASP A O 1
ATOM 1451 N N . HIS A 1 192 ? 3.072 -3.740 -6.445 1.00 98.75 192 HIS A N 1
ATOM 1452 C CA . HIS A 1 192 ? 3.525 -4.513 -7.597 1.00 98.75 192 HIS A CA 1
ATOM 1453 C C . HIS A 1 192 ? 5.017 -4.850 -7.488 1.00 98.75 192 HIS A C 1
ATOM 1455 O O . HIS A 1 192 ? 5.714 -4.418 -6.567 1.00 98.75 192 HIS A O 1
ATOM 1461 N N . GLY A 1 193 ? 5.502 -5.678 -8.413 1.00 98.44 193 GLY A N 1
ATOM 1462 C CA . GLY A 1 193 ? 6.923 -5.791 -8.745 1.00 98.44 193 GLY A CA 1
ATOM 1463 C C . GLY A 1 193 ? 7.243 -5.097 -10.070 1.00 98.44 193 GLY A C 1
ATOM 1464 O O . GLY A 1 193 ? 6.564 -4.155 -10.460 1.00 98.44 193 GLY A O 1
ATOM 1465 N N . GLY A 1 194 ? 8.242 -5.574 -10.801 1.00 98.31 194 GLY A N 1
ATOM 1466 C CA . GLY A 1 194 ? 8.615 -4.993 -12.089 1.00 98.31 194 GLY A CA 1
ATOM 1467 C C . GLY A 1 194 ? 9.720 -5.774 -12.779 1.00 98.31 194 GLY A C 1
ATOM 1468 O O . GLY A 1 194 ? 10.251 -6.752 -12.239 1.00 98.31 194 GLY A O 1
ATOM 1469 N N . GLY A 1 195 ? 10.114 -5.327 -13.967 1.00 98.12 195 GLY A N 1
ATOM 1470 C CA . GLY A 1 195 ? 11.197 -5.944 -14.728 1.00 98.12 195 GLY A CA 1
ATOM 1471 C C . GLY A 1 195 ? 10.770 -7.125 -15.590 1.00 98.12 195 GLY A C 1
ATOM 1472 O O . GLY A 1 195 ? 11.641 -7.773 -16.171 1.00 98.12 195 GLY A O 1
ATOM 1473 N N . GLY A 1 196 ? 9.475 -7.449 -15.632 1.00 97.12 196 GLY A N 1
ATOM 1474 C CA . GLY A 1 196 ? 8.953 -8.616 -16.326 1.00 97.12 196 GLY A CA 1
ATOM 1475 C C . GLY A 1 196 ? 9.007 -8.493 -17.844 1.00 97.12 196 GLY A C 1
ATOM 1476 O O . GLY A 1 196 ? 9.881 -9.069 -18.488 1.00 97.12 196 GLY A O 1
ATOM 1477 N N . ALA A 1 197 ? 8.056 -7.766 -18.435 1.00 97.38 197 ALA A N 1
ATOM 1478 C CA . ALA A 1 197 ? 8.053 -7.530 -19.883 1.00 97.38 197 ALA A CA 1
ATOM 1479 C C . ALA A 1 197 ? 9.144 -6.537 -20.327 1.00 97.38 197 ALA A C 1
ATOM 1481 O O . ALA A 1 197 ? 9.665 -6.642 -21.438 1.00 97.38 197 ALA A O 1
ATOM 1482 N N . ASP A 1 198 ? 9.496 -5.593 -19.455 1.00 98.19 198 ASP A N 1
ATOM 1483 C CA . ASP A 1 198 ? 10.568 -4.622 -19.645 1.00 98.19 198 ASP A CA 1
ATOM 1484 C C . ASP A 1 198 ? 11.346 -4.497 -18.337 1.00 98.19 198 ASP A C 1
ATOM 1486 O O . ASP A 1 198 ? 10.769 -4.251 -17.283 1.00 98.19 198 ASP A O 1
ATOM 1490 N N . LYS A 1 199 ? 12.670 -4.635 -18.424 1.00 98.06 199 LYS A N 1
ATOM 1491 C CA . LYS A 1 199 ? 13.609 -4.560 -17.303 1.00 98.06 199 LYS A CA 1
ATOM 1492 C C . LYS A 1 199 ? 13.469 -3.283 -16.465 1.00 98.06 199 LYS A C 1
ATOM 1494 O O . LYS A 1 199 ? 13.767 -3.330 -15.273 1.00 98.06 199 LYS A O 1
ATOM 1499 N N . PHE A 1 200 ? 13.070 -2.168 -17.072 1.00 98.50 200 PHE A N 1
ATOM 1500 C CA . PHE A 1 200 ? 12.997 -0.842 -16.444 1.00 98.50 200 PHE A CA 1
ATOM 1501 C C . PHE A 1 200 ? 11.557 -0.350 -16.267 1.00 98.50 200 PHE A C 1
ATOM 1503 O O . PHE A 1 200 ? 11.330 0.833 -16.013 1.00 98.50 200 PHE A O 1
ATOM 1510 N N . SER A 1 201 ? 10.573 -1.236 -16.416 1.00 98.38 201 SER A N 1
ATOM 1511 C CA . SER A 1 201 ? 9.163 -0.891 -16.288 1.00 98.38 201 SER A CA 1
ATOM 1512 C C . SER A 1 201 ? 8.378 -2.000 -15.591 1.00 98.38 201 SER A C 1
ATOM 1514 O O . SER A 1 201 ? 8.905 -3.065 -15.263 1.00 98.38 201 SER A O 1
ATOM 1516 N N . HIS A 1 202 ? 7.107 -1.721 -15.360 1.00 98.38 202 HIS A N 1
ATOM 1517 C CA . HIS A 1 202 ? 6.119 -2.623 -14.796 1.00 98.38 202 HIS A CA 1
ATOM 1518 C C . HIS A 1 202 ? 4.757 -2.308 -15.433 1.00 98.38 202 HIS A C 1
ATOM 1520 O O . HIS A 1 202 ? 4.624 -1.378 -16.231 1.00 98.38 202 HIS A O 1
ATOM 1526 N N . GLY A 1 203 ? 3.744 -3.109 -15.119 1.00 97.62 203 GLY A N 1
ATOM 1527 C CA . GLY A 1 203 ? 2.394 -2.980 -15.685 1.00 97.62 203 GLY A CA 1
ATOM 1528 C C . GLY A 1 203 ? 1.984 -4.183 -16.530 1.00 97.62 203 GLY A C 1
ATOM 1529 O O . GLY A 1 203 ? 0.924 -4.160 -17.157 1.00 97.62 203 GLY A O 1
ATOM 1530 N N . SER A 1 204 ? 2.820 -5.223 -16.583 1.00 97.12 204 SER A N 1
ATOM 1531 C CA . SER A 1 204 ? 2.583 -6.421 -17.381 1.00 97.12 204 SER A CA 1
ATOM 1532 C C . SER A 1 204 ? 1.967 -7.562 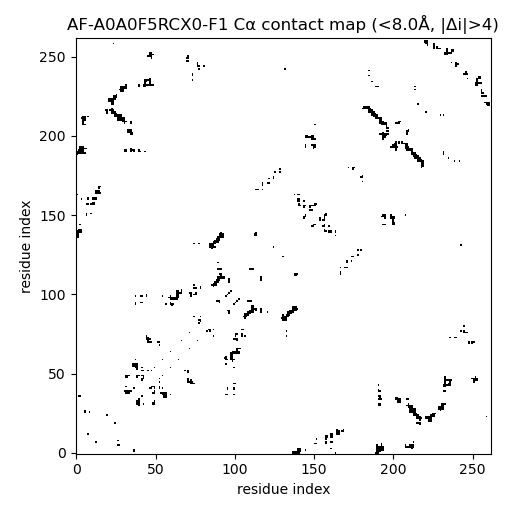-16.568 1.00 97.12 204 SER A C 1
ATOM 1534 O O . SER A 1 204 ? 1.971 -7.574 -15.343 1.00 97.12 204 SER A O 1
ATOM 1536 N N . GLU A 1 205 ? 1.486 -8.588 -17.270 1.00 97.31 205 GLU A N 1
ATOM 1537 C CA . GLU A 1 205 ? 1.008 -9.835 -16.653 1.00 97.31 205 GLU A CA 1
ATOM 1538 C C . GLU A 1 205 ? 2.152 -10.783 -16.250 1.00 97.31 205 GLU A C 1
ATOM 1540 O O . GLU A 1 205 ? 1.914 -11.927 -15.862 1.00 97.31 205 GLU A O 1
ATOM 1545 N N . HIS A 1 206 ? 3.408 -10.352 -16.387 1.00 98.12 206 HIS A N 1
ATOM 1546 C CA . HIS A 1 206 ? 4.554 -11.181 -16.046 1.00 98.12 206 HIS A CA 1
ATOM 1547 C C . HIS A 1 206 ? 4.622 -11.420 -14.532 1.00 98.12 206 HIS A C 1
ATOM 1549 O O . HIS A 1 206 ? 4.356 -10.531 -13.727 1.00 98.12 206 HIS A O 1
ATOM 1555 N N . GLU A 1 207 ? 5.055 -12.613 -14.122 1.00 97.56 207 GLU A N 1
ATOM 1556 C CA . GLU A 1 207 ? 5.112 -13.003 -12.707 1.00 97.56 207 GLU A CA 1
ATOM 1557 C C . GLU A 1 207 ? 5.983 -12.073 -11.848 1.00 97.56 207 GLU A C 1
ATOM 1559 O O . GLU A 1 207 ? 5.696 -11.884 -10.671 1.00 97.56 207 GLU A O 1
ATOM 1564 N N . MET A 1 208 ? 7.029 -11.474 -12.428 1.00 97.88 208 MET A N 1
ATOM 1565 C CA . MET A 1 208 ? 7.876 -10.482 -11.743 1.00 97.88 208 MET A CA 1
ATOM 1566 C C . MET A 1 208 ? 7.132 -9.191 -11.389 1.00 97.88 208 MET A C 1
ATOM 1568 O O . MET A 1 208 ? 7.484 -8.560 -10.399 1.00 97.88 208 MET A O 1
ATOM 1572 N N . ASP A 1 209 ? 6.114 -8.823 -12.165 1.00 98.44 209 ASP A N 1
ATOM 1573 C CA . ASP A 1 209 ? 5.285 -7.645 -11.915 1.00 98.44 209 ASP A CA 1
ATOM 1574 C C . ASP A 1 209 ? 4.119 -8.005 -10.976 1.00 98.44 209 ASP A C 1
ATOM 1576 O O . ASP A 1 209 ? 3.730 -7.215 -10.116 1.00 98.44 209 ASP A O 1
ATOM 1580 N N . LYS A 1 210 ? 3.582 -9.227 -11.113 1.00 98.31 210 LYS A N 1
ATOM 1581 C CA . LYS A 1 210 ? 2.383 -9.701 -10.404 1.00 98.31 210 LYS A CA 1
ATOM 1582 C C . LYS A 1 210 ? 2.642 -10.247 -9.003 1.00 98.31 210 LYS A C 1
ATOM 1584 O O . LYS A 1 210 ? 1.786 -10.089 -8.133 1.00 98.31 210 LYS A O 1
ATOM 1589 N N . ASN A 1 211 ? 3.770 -10.920 -8.778 1.00 98.25 211 ASN A N 1
ATOM 1590 C CA . ASN A 1 211 ? 4.061 -11.543 -7.491 1.00 98.25 211 ASN A CA 1
ATOM 1591 C C . ASN A 1 211 ? 4.554 -10.502 -6.489 1.00 98.25 211 ASN A C 1
ATOM 1593 O O . ASN A 1 211 ? 5.635 -9.930 -6.634 1.00 98.25 211 ASN A O 1
ATOM 1597 N N . VAL A 1 212 ? 3.785 -10.328 -5.422 1.00 98.50 212 VAL A N 1
ATOM 1598 C CA . VAL A 1 212 ? 4.060 -9.362 -4.361 1.00 98.50 212 VAL A CA 1
ATOM 1599 C C . VAL A 1 212 ? 4.229 -10.037 -3.007 1.00 98.50 212 VAL A C 1
ATOM 1601 O O . VAL A 1 212 ? 3.857 -11.196 -2.779 1.00 98.50 212 VAL A O 1
ATOM 1604 N N . PHE A 1 213 ? 4.809 -9.282 -2.086 1.00 96.94 213 PHE A N 1
ATOM 1605 C CA . PHE A 1 213 ? 4.840 -9.621 -0.677 1.00 96.94 213 PHE A CA 1
ATOM 1606 C C . PHE A 1 213 ? 3.603 -9.052 0.029 1.00 96.94 213 PHE A C 1
ATOM 1608 O O . PHE A 1 213 ? 3.210 -7.910 -0.202 1.00 96.94 213 PHE A O 1
ATOM 1615 N N . TRP A 1 214 ? 3.017 -9.848 0.922 1.00 98.69 214 TRP A N 1
ATOM 1616 C CA . TRP A 1 214 ? 1.947 -9.430 1.823 1.00 98.69 214 TRP A CA 1
ATOM 1617 C C . TRP A 1 214 ? 2.099 -10.123 3.178 1.00 98.69 214 TRP A C 1
ATOM 1619 O O . TRP A 1 214 ? 2.341 -11.332 3.244 1.00 98.69 214 TRP A O 1
ATOM 1629 N N . GLY A 1 215 ? 1.912 -9.399 4.276 1.00 98.31 215 GLY A N 1
ATOM 1630 C CA . GLY A 1 215 ? 1.868 -9.982 5.610 1.00 98.31 215 GLY A CA 1
ATOM 1631 C C . GLY A 1 215 ? 1.312 -9.043 6.666 1.00 98.31 215 GLY A C 1
ATOM 1632 O O . GLY A 1 215 ? 1.210 -7.834 6.467 1.00 98.31 215 GLY A O 1
ATOM 1633 N N . CYS A 1 216 ? 0.962 -9.604 7.818 1.00 98.38 216 CYS A N 1
ATOM 1634 C CA . CYS A 1 216 ? 0.520 -8.830 8.963 1.00 98.38 216 CYS A CA 1
ATOM 1635 C C . CYS A 1 216 ? 0.896 -9.460 10.301 1.00 98.38 216 CYS A C 1
ATOM 1637 O O . CYS A 1 216 ? 0.946 -10.684 10.445 1.00 98.38 216 CYS A O 1
ATOM 1639 N N . VAL A 1 217 ? 1.091 -8.611 11.305 1.00 98.50 217 VAL A N 1
ATOM 1640 C CA . VAL A 1 217 ? 1.410 -8.996 12.683 1.00 98.50 217 VAL A CA 1
ATOM 1641 C C . VAL A 1 217 ? 0.540 -8.177 13.625 1.00 98.50 217 VAL A C 1
ATOM 1643 O O . VAL A 1 217 ? 0.474 -6.957 13.502 1.00 98.50 217 VAL A O 1
ATOM 1646 N N . GLY A 1 218 ? -0.129 -8.839 14.564 1.00 97.38 218 GLY A N 1
ATOM 1647 C CA . GLY A 1 218 ? -0.982 -8.171 15.542 1.00 97.38 218 GLY A CA 1
ATOM 1648 C C . GLY A 1 218 ? -1.861 -9.144 16.330 1.00 97.38 218 GLY A C 1
ATOM 1649 O O . GLY A 1 218 ? -1.789 -10.364 16.121 1.00 97.38 218 GLY A O 1
ATOM 1650 N N . PRO A 1 219 ? -2.695 -8.623 17.245 1.00 94.88 219 PRO A N 1
ATOM 1651 C CA . PRO A 1 219 ? -3.638 -9.419 18.021 1.00 94.88 219 PRO A CA 1
ATOM 1652 C C . PRO A 1 219 ? -4.554 -10.268 17.135 1.00 94.88 219 PRO A C 1
ATOM 1654 O O . PRO A 1 219 ? -5.028 -9.829 16.093 1.00 94.88 219 PRO A O 1
ATOM 1657 N N . GLY A 1 220 ? -4.800 -11.512 17.549 1.00 93.94 220 GLY A N 1
ATOM 1658 C CA . GLY A 1 220 ? -5.712 -12.419 16.844 1.00 93.94 220 GLY A CA 1
ATOM 1659 C C . GLY A 1 220 ? -5.160 -13.059 15.563 1.00 93.94 220 GLY A C 1
ATOM 1660 O O . GLY A 1 220 ? -5.805 -13.967 15.045 1.00 93.94 220 GLY A O 1
ATOM 1661 N N . ILE A 1 221 ? -3.969 -12.684 15.082 1.00 97.00 221 ILE A N 1
ATOM 1662 C CA . ILE A 1 221 ? -3.366 -13.286 13.882 1.00 97.00 221 ILE A CA 1
ATOM 1663 C C . ILE A 1 221 ? -2.782 -14.674 14.189 1.00 97.00 221 ILE A C 1
ATOM 1665 O O . ILE A 1 221 ? -2.082 -14.888 15.192 1.00 97.00 221 ILE A O 1
ATOM 1669 N N . ALA A 1 222 ? -3.082 -15.651 13.333 1.00 94.00 222 ALA A N 1
ATOM 1670 C CA . ALA A 1 222 ? -2.475 -16.977 13.365 1.00 94.00 222 ALA A CA 1
ATOM 1671 C C . ALA A 1 222 ? -1.085 -16.922 12.712 1.00 94.00 222 ALA A C 1
ATOM 1673 O O . ALA A 1 222 ? -0.952 -16.557 11.548 1.00 94.00 222 ALA A O 1
ATOM 1674 N N . ALA A 1 223 ? -0.039 -17.260 13.469 1.00 94.88 223 ALA A N 1
ATOM 1675 C CA . ALA A 1 223 ? 1.326 -17.161 12.965 1.00 94.88 223 ALA A CA 1
ATOM 1676 C C . ALA A 1 223 ? 1.639 -18.268 11.945 1.00 94.88 223 ALA A C 1
ATOM 1678 O O . ALA A 1 223 ? 1.333 -19.439 12.184 1.00 94.88 223 ALA A O 1
ATOM 1679 N N . GLY A 1 224 ? 2.291 -17.912 10.838 1.00 93.00 224 GLY A N 1
ATOM 1680 C CA . GLY A 1 224 ? 2.744 -18.860 9.824 1.00 93.00 224 GLY A CA 1
ATOM 1681 C C . GLY A 1 224 ? 2.666 -18.340 8.390 1.00 93.00 224 GLY A C 1
ATOM 1682 O O . GLY A 1 224 ? 2.275 -17.210 8.110 1.00 93.00 224 GLY A O 1
ATOM 1683 N N . ARG A 1 225 ? 3.051 -19.202 7.447 1.00 94.06 225 ARG A N 1
ATOM 1684 C CA . ARG A 1 225 ? 2.926 -18.911 6.016 1.00 94.06 225 ARG A CA 1
ATOM 1685 C C . ARG A 1 225 ? 1.502 -19.157 5.540 1.00 94.06 225 ARG A C 1
ATOM 1687 O O . ARG A 1 225 ? 1.008 -20.280 5.670 1.00 94.06 225 ARG A O 1
ATOM 1694 N N . LEU A 1 226 ? 0.893 -18.150 4.922 1.00 94.88 226 LEU A N 1
ATOM 1695 C CA . LEU A 1 226 ? -0.405 -18.292 4.266 1.00 94.88 226 LEU A CA 1
ATOM 1696 C C . LEU A 1 226 ? -0.276 -19.219 3.052 1.00 94.88 226 LEU A C 1
ATOM 1698 O O . LEU A 1 226 ? 0.643 -19.074 2.248 1.00 94.88 226 LEU A O 1
ATOM 1702 N N . GLN A 1 227 ? -1.184 -20.191 2.953 1.00 88.12 227 GLN A N 1
ATOM 1703 C CA . GLN A 1 227 ? -1.197 -21.196 1.879 1.00 88.12 227 GLN A CA 1
ATOM 1704 C C . GLN A 1 227 ? -2.250 -20.902 0.800 1.00 88.12 227 GLN A C 1
ATOM 1706 O O . GLN A 1 227 ? -2.146 -21.413 -0.312 1.00 88.12 227 GLN A O 1
ATOM 1711 N N . GLY A 1 228 ? -3.280 -20.119 1.137 1.00 90.88 228 GLY A N 1
ATOM 1712 C CA . GLY A 1 228 ? -4.357 -19.742 0.223 1.00 90.88 228 GLY A CA 1
ATOM 1713 C C . GLY A 1 228 ? -3.998 -18.554 -0.677 1.00 90.88 228 GLY A C 1
ATOM 1714 O O . GLY A 1 228 ? -2.982 -17.891 -0.451 1.00 90.88 228 GLY A O 1
ATOM 1715 N N . PRO A 1 229 ? -4.832 -18.267 -1.693 1.00 95.25 229 PRO A N 1
ATOM 1716 C CA . PRO A 1 229 ? -4.658 -17.088 -2.530 1.00 95.25 229 PRO A CA 1
ATOM 1717 C C . PRO A 1 229 ? -4.823 -15.813 -1.698 1.00 95.25 229 PRO A C 1
ATOM 1719 O O . PRO A 1 229 ? -5.738 -15.707 -0.884 1.00 95.25 229 PRO A O 1
ATOM 1722 N N . VAL A 1 230 ? -3.946 -14.842 -1.943 1.00 98.19 230 VAL A N 1
ATOM 1723 C CA . VAL A 1 230 ? -4.006 -13.498 -1.362 1.00 98.19 230 VAL A CA 1
ATOM 1724 C C . VAL A 1 230 ? -3.824 -12.505 -2.496 1.00 98.19 230 VAL A C 1
ATOM 1726 O O . VAL A 1 230 ? -2.869 -12.622 -3.265 1.00 98.19 230 VAL A O 1
ATOM 1729 N N . SER A 1 231 ? -4.719 -11.533 -2.608 1.00 98.50 231 SER A N 1
ATOM 1730 C CA . SER A 1 231 ? -4.521 -10.358 -3.456 1.00 98.50 231 SER A CA 1
ATOM 1731 C C . SER A 1 231 ? -4.302 -9.124 -2.585 1.00 98.50 231 SER A C 1
ATOM 1733 O O . SER A 1 231 ? -4.841 -9.024 -1.487 1.00 98.50 231 SER A O 1
ATOM 1735 N N . ILE A 1 232 ? -3.549 -8.145 -3.081 1.00 98.69 232 ILE A N 1
ATOM 1736 C CA . ILE A 1 232 ? -3.321 -6.881 -2.367 1.00 98.69 232 ILE 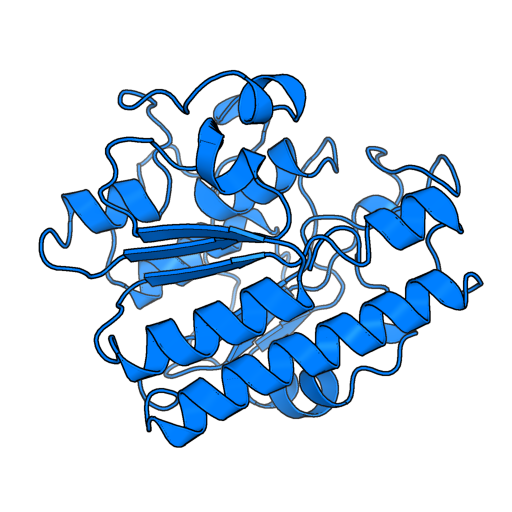A CA 1
ATOM 1737 C C . ILE A 1 232 ? -4.621 -6.156 -1.983 1.00 98.69 232 ILE A C 1
ATOM 1739 O O . ILE A 1 232 ? -4.647 -5.474 -0.958 1.00 98.69 232 ILE A O 1
ATOM 1743 N N . LYS A 1 233 ? -5.721 -6.349 -2.726 1.00 98.69 233 LYS A N 1
ATOM 1744 C CA . LYS A 1 233 ? -7.023 -5.743 -2.396 1.00 98.69 233 LYS A CA 1
ATOM 1745 C C . LYS A 1 233 ? -7.647 -6.325 -1.128 1.00 98.69 233 LYS A C 1
ATOM 1747 O O . LYS A 1 233 ? -8.420 -5.649 -0.454 1.00 98.69 233 LYS A O 1
ATOM 1752 N N . ASP A 1 234 ? -7.280 -7.555 -0.763 1.00 98.75 234 ASP A N 1
ATOM 1753 C CA . ASP A 1 234 ? -7.752 -8.232 0.452 1.00 98.75 234 ASP A CA 1
ATOM 1754 C C . ASP A 1 234 ? -7.304 -7.498 1.726 1.00 98.75 234 ASP A C 1
ATOM 1756 O O . ASP A 1 234 ? -7.954 -7.594 2.768 1.00 98.75 234 ASP A O 1
ATOM 1760 N N . THR A 1 235 ? -6.261 -6.666 1.626 1.00 98.81 235 THR A N 1
ATOM 1761 C CA . THR A 1 235 ? -5.823 -5.744 2.685 1.00 98.81 235 THR A CA 1
ATOM 1762 C C . THR A 1 235 ? -6.974 -4.892 3.217 1.00 98.81 235 THR A C 1
ATOM 1764 O O . THR A 1 235 ? -7.066 -4.698 4.429 1.00 98.81 235 THR A O 1
ATOM 1767 N N . ALA A 1 236 ? -7.898 -4.455 2.352 1.00 98.69 236 ALA A N 1
ATOM 1768 C CA . ALA A 1 236 ? -9.064 -3.684 2.767 1.00 98.69 236 ALA A CA 1
ATOM 1769 C C . ALA A 1 236 ? -9.981 -4.471 3.713 1.00 98.69 236 ALA A C 1
ATOM 1771 O O . ALA A 1 236 ? -10.424 -3.941 4.729 1.00 98.69 236 ALA A O 1
ATOM 1772 N N . ALA A 1 237 ? -10.228 -5.752 3.435 1.00 98.56 237 ALA A N 1
ATOM 1773 C CA . ALA A 1 237 ? -11.045 -6.598 4.304 1.00 98.56 237 ALA A CA 1
ATOM 1774 C C . ALA A 1 237 ? -10.362 -6.871 5.646 1.00 98.56 237 ALA A C 1
ATOM 1776 O O . ALA A 1 237 ? -11.026 -6.857 6.683 1.00 98.56 237 ALA A O 1
ATOM 1777 N N . VAL A 1 238 ? -9.043 -7.068 5.644 1.00 98.56 238 VAL A N 1
ATOM 1778 C CA . VAL A 1 238 ? -8.270 -7.305 6.869 1.00 98.56 238 VAL A CA 1
ATOM 1779 C C . VAL A 1 238 ? -8.232 -6.056 7.755 1.00 98.56 238 VAL A C 1
ATOM 1781 O O . VAL A 1 238 ? -8.522 -6.147 8.949 1.00 98.56 238 VAL A O 1
ATOM 1784 N N . ALA A 1 239 ? -7.954 -4.884 7.178 1.00 98.50 239 ALA A N 1
ATOM 1785 C CA . ALA A 1 239 ? -7.963 -3.613 7.901 1.00 98.50 239 ALA A CA 1
ATOM 1786 C C . ALA A 1 239 ? -9.368 -3.256 8.416 1.00 98.50 239 ALA A C 1
ATOM 1788 O O . ALA A 1 239 ? -9.526 -2.888 9.580 1.00 98.50 239 ALA A O 1
ATOM 1789 N N . ALA A 1 240 ? -10.403 -3.424 7.584 1.00 98.44 240 ALA A N 1
ATOM 1790 C CA . ALA A 1 240 ? -11.786 -3.191 7.990 1.00 98.44 240 ALA A CA 1
ATOM 1791 C C . ALA A 1 240 ? -12.205 -4.114 9.140 1.00 98.44 240 ALA A C 1
ATOM 1793 O O . ALA A 1 240 ? -12.807 -3.643 10.102 1.00 98.44 240 ALA A O 1
ATOM 1794 N N . HIS A 1 241 ? -11.843 -5.401 9.085 1.00 97.56 241 HIS A N 1
ATOM 1795 C CA . HIS A 1 241 ? -12.121 -6.350 10.163 1.00 97.56 241 HIS A CA 1
ATOM 1796 C C . HIS A 1 241 ? -11.477 -5.918 11.484 1.00 97.56 241 HIS A C 1
ATOM 1798 O O . HIS A 1 241 ? -12.161 -5.875 12.505 1.00 97.56 241 HIS A O 1
ATOM 1804 N N . ALA A 1 242 ? -10.192 -5.547 11.460 1.00 96.88 242 ALA A N 1
ATOM 1805 C CA . ALA A 1 242 ? -9.468 -5.100 12.650 1.00 96.88 242 ALA A CA 1
ATOM 1806 C C . ALA A 1 242 ? -10.083 -3.839 13.284 1.00 96.88 242 ALA A C 1
ATOM 1808 O O . ALA A 1 242 ? -10.092 -3.701 14.503 1.00 96.88 242 ALA A O 1
ATOM 1809 N N . LEU A 1 243 ? -10.644 -2.950 12.462 1.00 97.06 243 LEU A N 1
ATOM 1810 C CA . LEU A 1 243 ? -11.296 -1.713 12.899 1.00 97.06 243 LEU A CA 1
ATOM 1811 C C . LEU A 1 243 ? -12.799 -1.868 13.192 1.00 97.06 243 LEU A C 1
ATOM 1813 O O . LEU A 1 243 ? -13.456 -0.890 13.551 1.00 97.06 243 LEU A O 1
ATOM 1817 N N . GLY A 1 244 ? -13.375 -3.061 13.010 1.00 97.25 244 GLY A N 1
ATOM 1818 C CA . GLY A 1 244 ? -14.819 -3.284 13.145 1.00 97.25 244 GLY A CA 1
ATOM 1819 C C . GLY A 1 244 ? -15.666 -2.545 12.098 1.00 97.25 244 GLY A C 1
ATOM 1820 O O . GLY A 1 244 ? -16.845 -2.273 12.332 1.00 97.25 244 GLY A O 1
ATOM 1821 N N . LEU A 1 245 ? -15.080 -2.204 10.949 1.00 98.12 245 LEU A N 1
ATOM 1822 C CA . LEU A 1 245 ? -15.748 -1.513 9.849 1.00 98.12 245 LEU A CA 1
ATOM 1823 C C . LEU A 1 245 ? -16.510 -2.498 8.967 1.00 98.12 245 LEU A C 1
ATOM 1825 O O . LEU A 1 245 ? -16.074 -3.621 8.709 1.00 98.12 245 LEU A O 1
ATOM 1829 N N . ARG A 1 246 ? -17.643 -2.045 8.429 1.00 97.75 246 ARG A N 1
ATOM 1830 C CA . ARG A 1 246 ? -18.370 -2.776 7.387 1.00 97.75 246 ARG A CA 1
ATOM 1831 C C . ARG A 1 246 ? -17.936 -2.285 6.016 1.00 97.75 246 ARG A C 1
ATOM 1833 O O . ARG A 1 246 ? -18.027 -1.087 5.746 1.00 97.75 246 ARG A O 1
ATOM 1840 N N . LEU A 1 247 ? -17.504 -3.214 5.166 1.00 97.19 247 LEU A N 1
ATOM 1841 C CA . LEU A 1 247 ? -17.229 -2.943 3.758 1.00 97.19 247 LEU A CA 1
ATOM 1842 C C . LEU A 1 247 ? -18.536 -2.807 2.949 1.00 97.19 247 LEU A C 1
ATOM 1844 O O . LEU A 1 247 ? -19.542 -3.435 3.298 1.00 97.19 247 LEU A O 1
ATOM 1848 N N . PRO A 1 248 ? -18.534 -2.028 1.851 1.00 95.12 248 PRO A N 1
ATOM 1849 C CA . PRO A 1 248 ? -19.650 -1.967 0.913 1.00 95.12 248 PRO A CA 1
ATOM 1850 C C . PRO A 1 248 ? -19.951 -3.336 0.292 1.00 95.12 248 PRO A C 1
ATOM 1852 O O . PRO A 1 248 ? -19.044 -4.121 0.021 1.00 95.12 248 PRO A O 1
ATOM 1855 N N . ALA A 1 249 ? -21.220 -3.595 -0.034 1.00 92.12 249 ALA A N 1
ATOM 1856 C CA . ALA A 1 249 ? -21.642 -4.862 -0.646 1.00 92.12 249 ALA A CA 1
ATOM 1857 C C . ALA A 1 249 ? -20.954 -5.167 -1.994 1.00 92.12 249 ALA A C 1
ATOM 1859 O O . ALA A 1 249 ? -20.873 -6.325 -2.390 1.00 92.12 249 ALA A O 1
ATOM 1860 N N . GLY A 1 250 ? -20.469 -4.139 -2.699 1.00 93.81 250 GLY A N 1
ATOM 1861 C CA . GLY A 1 250 ? -19.741 -4.269 -3.963 1.00 93.81 250 GLY A CA 1
ATOM 1862 C C . GLY A 1 250 ? -18.239 -4.542 -3.825 1.00 93.81 250 GLY A C 1
ATOM 1863 O O . GLY A 1 250 ? -17.558 -4.565 -4.852 1.00 93.81 250 GLY A O 1
ATOM 1864 N N . SER A 1 251 ? -17.720 -4.714 -2.603 1.00 96.38 251 SER A N 1
ATOM 1865 C CA . SER A 1 251 ? -16.305 -5.011 -2.356 1.00 96.38 251 SER A CA 1
ATOM 1866 C C . SER A 1 251 ? -15.898 -6.374 -2.931 1.00 96.38 251 SER A C 1
ATOM 1868 O O . SER A 1 251 ? -16.673 -7.330 -2.886 1.00 96.38 251 SER A O 1
ATOM 1870 N N . ASP A 1 252 ? -14.679 -6.465 -3.468 1.00 98.31 252 ASP A N 1
ATOM 1871 C CA . ASP A 1 252 ? -14.084 -7.725 -3.944 1.00 98.31 252 ASP A CA 1
ATOM 1872 C C . ASP A 1 252 ? -13.107 -8.338 -2.933 1.00 98.31 252 ASP A C 1
ATOM 1874 O O . ASP A 1 252 ? -12.690 -9.488 -3.111 1.00 98.31 252 ASP A O 1
ATOM 1878 N N . ALA A 1 253 ? -12.728 -7.565 -1.912 1.00 97.94 253 ALA A N 1
ATOM 1879 C CA . ALA A 1 253 ? -11.780 -7.941 -0.878 1.00 97.94 253 ALA A CA 1
ATOM 1880 C C . ALA A 1 253 ? -12.332 -9.052 0.017 1.00 97.94 253 ALA A C 1
ATOM 1882 O O . ALA A 1 253 ? -13.514 -9.079 0.375 1.00 97.94 253 ALA A O 1
ATOM 1883 N N . ARG A 1 254 ? -11.454 -9.970 0.411 1.00 97.19 254 ARG A N 1
ATOM 1884 C CA . ARG A 1 254 ? -11.784 -11.107 1.276 1.00 97.19 254 ARG A CA 1
ATOM 1885 C C . ARG A 1 254 ? -10.776 -11.198 2.403 1.00 97.19 254 ARG A C 1
ATOM 1887 O O . ARG A 1 254 ? -9.650 -10.746 2.277 1.00 97.19 254 ARG A O 1
ATOM 1894 N N . ILE A 1 255 ? -11.172 -11.807 3.512 1.00 97.25 255 ILE A N 1
ATOM 1895 C CA . ILE A 1 255 ? -10.213 -12.179 4.553 1.00 97.25 255 ILE A CA 1
ATOM 1896 C C . ILE A 1 255 ? -9.494 -13.451 4.075 1.00 97.25 255 ILE A C 1
ATOM 1898 O O . ILE A 1 255 ? -10.188 -14.428 3.784 1.00 97.25 255 ILE A O 1
ATOM 1902 N N . PRO A 1 256 ? -8.149 -13.469 3.993 1.00 96.62 256 PRO A N 1
ATOM 1903 C CA . PRO A 1 256 ? -7.401 -14.677 3.664 1.00 96.62 256 PRO A CA 1
ATOM 1904 C C . PRO A 1 256 ? -7.721 -15.846 4.604 1.00 96.62 256 PRO A C 1
ATOM 1906 O O . PRO A 1 256 ? -7.821 -15.678 5.824 1.00 96.62 256 PRO A O 1
ATOM 1909 N N . ASP A 1 257 ? -7.845 -17.047 4.040 1.00 93.50 257 ASP A N 1
ATOM 1910 C CA . ASP A 1 257 ? -8.170 -18.251 4.805 1.00 93.50 257 ASP A CA 1
ATOM 1911 C C . ASP A 1 257 ? -7.121 -18.534 5.889 1.00 93.50 257 ASP A C 1
ATOM 1913 O O . ASP A 1 257 ? -5.913 -18.535 5.641 1.00 93.50 257 ASP A O 1
ATOM 1917 N N . GLY A 1 258 ? -7.596 -18.807 7.107 1.00 90.75 258 GLY A N 1
ATOM 1918 C CA . GLY A 1 258 ? -6.739 -19.121 8.251 1.00 90.75 258 GLY A CA 1
ATOM 1919 C C . GLY A 1 258 ? -5.963 -17.929 8.821 1.00 90.75 258 GLY A C 1
ATOM 1920 O O . GLY A 1 258 ? -5.079 -18.150 9.646 1.00 90.75 258 GLY A O 1
ATOM 1921 N N . LEU A 1 259 ? -6.271 -16.690 8.412 1.00 95.69 259 LEU A N 1
ATOM 1922 C CA . LEU A 1 259 ? -5.572 -15.497 8.894 1.00 95.69 259 LEU A CA 1
ATOM 1923 C C . LEU A 1 259 ? -5.807 -15.224 10.387 1.00 95.69 259 LEU A C 1
ATOM 1925 O O . LEU A 1 259 ? -4.860 -14.993 11.141 1.00 95.69 259 LEU A O 1
ATOM 1929 N N . PHE A 1 260 ? -7.071 -15.237 10.810 1.00 92.56 260 PHE A N 1
ATOM 1930 C CA . PHE A 1 260 ? -7.452 -15.020 12.203 1.00 92.56 260 PHE A CA 1
ATOM 1931 C C . PHE A 1 260 ? -7.549 -16.351 12.948 1.00 92.56 260 PHE A C 1
ATOM 1933 O O . PHE A 1 260 ? -7.982 -17.365 12.396 1.00 92.56 260 PHE A O 1
ATOM 1940 N N . ARG A 1 261 ? -7.146 -16.345 14.220 1.00 86.50 261 ARG A N 1
ATOM 1941 C CA . ARG A 1 261 ? -7.337 -17.483 15.125 1.00 86.50 261 ARG A CA 1
ATOM 1942 C C 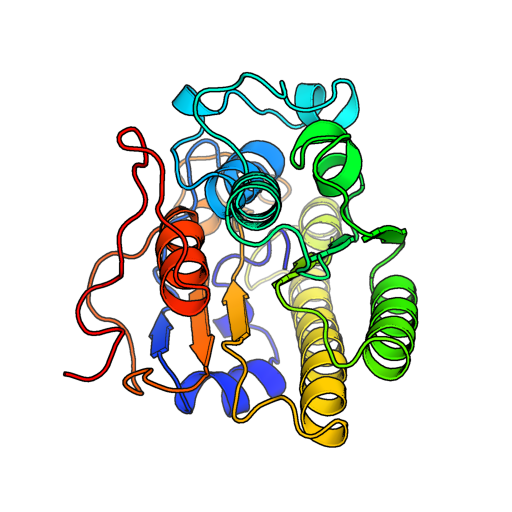. ARG A 1 261 ? -8.835 -17.733 15.319 1.00 86.50 261 ARG A C 1
ATOM 1944 O O . ARG A 1 261 ? -9.607 -16.781 15.418 1.00 86.50 261 ARG A O 1
ATOM 1951 N N . ALA A 1 262 ? -9.204 -19.012 15.354 1.00 68.50 262 ALA A N 1
ATOM 1952 C CA . ALA A 1 262 ? -10.549 -19.459 15.706 1.00 68.50 262 ALA A CA 1
ATOM 1953 C C . ALA A 1 262 ? -10.888 -19.162 17.175 1.00 68.50 262 ALA A C 1
ATOM 1955 O O . ALA A 1 262 ? -9.943 -19.126 18.001 1.00 68.50 262 ALA A O 1
#

Mean predicted aligned error: 2.42 Å

pLDDT: mean 97.63, std 2.48, range [68.5, 98.94]